Protein AF-0000000067796218 (afdb_homodimer)

Nearest PDB structures (foldseek):
  6n39-assembly1_A  TM=8.887E-01  e=1.267E-13  Mycobacterium avium subsp. paratuberculosis K-10
  2nrk-assembly1_A-2  TM=8.287E-01  e=2.852E-12  Enterococcus faecalis V583
  8an4-assembly1_A  TM=4.452E-01  e=8.861E-03  Mycobacterium tuberculosis H37Rv
  6etd-assembly1_A-2  TM=4.447E-01  e=3.737E+00  Arabidopsis thaliana
  5j6q-assembly1_A  TM=2.671E-01  e=8.632E-01  Clostridioides difficile 630

Foldseek 3Di:
DFFDWAWADPCLVVVQVVVQVLCVVQDDPPKDKDFFDQNLAPGFTGGQETEMEIEDQDQVRHDQVSCVVSAKHWDVVDFFDDDAPPDDDDRLLTGWIKIWGDDDPDGIYIYIYHYPPGNNRVLRVLLRVLCNVDVVLSVVLRVLLNVLSVVCRPPPPSSCVPSVNSSVVSSVVSVVVVVVCVVVVVDD/DFFDWAWADPCLVVVQVVVQVLCVVQDDPPKDKDFFDQNLAPGFTGGQETEMEIEDQDQVRHDQVSCVVSAKHWDVVDFFDDDAPPDDDDRLLTGWIKIWGDDDPDGIYIYIYHYPPGNVRVLRVLLRVLCNVDVVLSVVLRVLLNVLSVVCRPPPPSSCVPSVNSSVVSSVVSVVVVVVCVVVVVDD

pLDDT: mean 93.67, std 8.77, range [35.94, 98.88]

InterPro domains:
  IPR007344 GrpB/Dephospho-CoA kinase [PF04229] (3-172)
  IPR007344 GrpB/Dephospho-CoA kinase [PTHR34822] (2-183)
  IPR043519 Nucleotidyltransferase superfamily [G3DSA:3.30.460.10] (1-180)
  IPR043519 Nucleotidyltransferase superfamily [SSF81301] (5-177)

Secondary structure (DSSP, 8-state):
-----B---TTHHHHHHHHHHHHHTTS-TT-EEEEESGGGSTT--B-S-EEEEEEES-GGG--HHHHHHTTEEE-TT--BPPPPTT----GGGTB-EEEEE--SSS--EEEEEEETT-HHHHHHHHHHHHHHH-HHHHHHHHHHHHHHHHH-TT-HHHHHHHHHHHHHHHHHHHHHHHHHHHHHT---/-----B---TTHHHHHHHHHHHHHTTS-TT-EEEEESGGGSTT--B-S-EEEEEEES-GGG--HHHHHHTTEEE-TT--BPPPPTT----GGGTB-EEEEE--SSS--EEEEEEETT-HHHHHHHHHHHHHHH-HHHHHHHHHHHHHHHHH-TT-HHHHHHHHHHHHHHHHHHHHHHHHHHHHHT---

Sequence (376 aa):
MSIVICPPSPSWPAEYETLRAKIASVAPTNAQIDHIGSTSVSNLPAKNIIDIQMSVDKLEQVDIEALRTIGYVQSSGVKVDHCPPGQKLAEKELQKLFFKQQIDGGRPSHLHVREFGRFNQKYPLLCRDYLRTHPHAAAAYAEIKIQLAKRFADDVDSYYDVKDPVFDLIMEGAKEWELRQKQTGTSTMSIVICPPSPSWPAEYETLRAKIASVAPTNAQIDHIGSTSVSNLPAKNIIDIQMSVDKLEQVDIEALRTIGYVQSSGVKVDHCPPGQKLAEKELQKLFFKQQIDGGRPSHLHVREFGRFNQKYPLLCRDYLRTHPHAAAAYAEIKIQLAKRFADDVDSYYDVKDPVFDLIMEGAKEWELRQKQTGTST

Structure (mmCIF, N/CA/C/O backbone):
data_AF-0000000067796218-model_v1
#
loop_
_entity.id
_entity.type
_entity.pdbx_description
1 polymer YALI0B01254p
#
loop_
_atom_site.group_PDB
_atom_site.id
_atom_site.type_symbol
_atom_site.label_atom_id
_atom_site.label_alt_id
_atom_site.label_comp_id
_atom_site.label_asym_id
_atom_site.label_entity_id
_atom_site.label_seq_id
_atom_site.pdbx_PDB_ins_code
_atom_site.Cartn_x
_atom_site.Cartn_y
_atom_site.Cartn_z
_atom_site.occupancy
_atom_site.B_iso_or_equiv
_atom_site.auth_seq_id
_atom_site.auth_comp_id
_atom_site.auth_asym_id
_atom_site.auth_atom_id
_atom_site.pdbx_PDB_model_num
ATOM 1 N N . MET A 1 1 ? 20.766 -12.008 -10.141 1 63.38 1 MET A N 1
ATOM 2 C CA . MET A 1 1 ? 20.031 -11.32 -11.211 1 63.38 1 MET A CA 1
ATOM 3 C C . MET A 1 1 ? 19.391 -10.039 -10.688 1 63.38 1 MET A C 1
ATOM 5 O O . MET A 1 1 ? 19.031 -9.953 -9.516 1 63.38 1 MET A O 1
ATOM 9 N N . SER A 1 2 ? 19.609 -8.945 -11.359 1 84.06 2 SER A N 1
ATOM 10 C CA . SER A 1 2 ? 19.141 -7.625 -10.977 1 84.06 2 SER A CA 1
ATOM 11 C C . SER A 1 2 ? 17.625 -7.508 -11.141 1 84.06 2 SER A C 1
ATOM 13 O O . SER A 1 2 ? 17.047 -8.117 -12.039 1 84.06 2 SER A O 1
ATOM 15 N N . ILE A 1 3 ? 16.984 -6.949 -10.273 1 90 3 ILE A N 1
ATOM 16 C CA . ILE A 1 3 ? 15.555 -6.688 -10.359 1 90 3 ILE A CA 1
ATOM 17 C C . ILE A 1 3 ? 15.305 -5.566 -11.367 1 90 3 ILE A C 1
ATOM 19 O O . ILE A 1 3 ? 15.805 -4.453 -11.203 1 90 3 ILE A O 1
ATOM 23 N N . VAL A 1 4 ? 14.617 -5.844 -12.406 1 91.12 4 VAL A N 1
ATOM 24 C CA . VAL A 1 4 ? 14.25 -4.867 -13.422 1 91.12 4 VAL A CA 1
ATOM 25 C C . VAL A 1 4 ? 12.734 -4.871 -13.617 1 91.12 4 VAL A C 1
ATOM 27 O O . VAL A 1 4 ? 12.117 -5.93 -13.766 1 91.12 4 VAL A O 1
ATOM 30 N N . ILE A 1 5 ? 12.18 -3.713 -13.562 1 94.75 5 ILE A N 1
ATOM 31 C CA . ILE A 1 5 ? 10.773 -3.539 -13.891 1 94.75 5 ILE A CA 1
ATOM 32 C C . ILE A 1 5 ? 10.625 -3.061 -15.336 1 94.75 5 ILE A C 1
ATOM 34 O O . ILE A 1 5 ? 11.078 -1.963 -15.672 1 94.75 5 ILE A O 1
ATOM 38 N N . CYS A 1 6 ? 9.977 -3.822 -16.141 1 94.56 6 CYS A N 1
ATOM 39 C CA . CYS A 1 6 ? 9.836 -3.506 -17.547 1 94.56 6 CYS A CA 1
ATOM 40 C C . CYS A 1 6 ? 8.445 -2.979 -17.859 1 94.56 6 CYS A C 1
ATOM 42 O O . CYS A 1 6 ? 7.5 -3.23 -17.109 1 94.56 6 CYS A O 1
ATOM 44 N N . PRO A 1 7 ? 8.359 -2.201 -18.953 1 95.25 7 PRO A N 1
ATOM 45 C CA . PRO A 1 7 ? 7.02 -1.824 -19.406 1 95.25 7 PRO A CA 1
ATOM 46 C C . PRO A 1 7 ? 6.141 -3.035 -19.719 1 95.25 7 PRO A C 1
ATOM 48 O O . PRO A 1 7 ? 6.656 -4.117 -20.016 1 95.25 7 PRO A O 1
ATOM 51 N N . PRO A 1 8 ? 4.855 -2.828 -19.562 1 95.19 8 PRO A N 1
ATOM 52 C CA . PRO A 1 8 ? 3.957 -3.941 -19.891 1 95.19 8 PRO A CA 1
ATOM 53 C C . PRO A 1 8 ? 4.121 -4.441 -21.312 1 95.19 8 PRO A C 1
ATOM 55 O O . PRO A 1 8 ? 4.344 -3.645 -22.234 1 95.19 8 PRO A O 1
ATOM 58 N N . SER A 1 9 ? 4.031 -5.73 -21.469 1 93.25 9 SER A N 1
ATOM 59 C CA . SER A 1 9 ? 4.09 -6.348 -22.781 1 93.25 9 SER A CA 1
ATOM 60 C C . SER A 1 9 ? 2.721 -6.871 -23.219 1 93.25 9 SER A C 1
ATOM 62 O O . SER A 1 9 ? 2.062 -7.59 -22.469 1 93.25 9 SER A O 1
ATOM 64 N N . PRO A 1 10 ? 2.316 -6.555 -24.406 1 93.31 10 PRO A N 1
ATOM 65 C CA . PRO A 1 10 ? 1.039 -7.074 -24.906 1 93.31 10 PRO A CA 1
ATOM 66 C C . PRO A 1 10 ? 1.063 -8.586 -25.125 1 93.31 10 PRO A C 1
ATOM 68 O O . PRO A 1 10 ? 0.015 -9.195 -25.344 1 93.31 10 PRO A O 1
ATOM 71 N N . SER A 1 11 ? 2.191 -9.203 -25.047 1 94 11 SER A N 1
ATOM 72 C CA . SER A 1 11 ? 2.305 -10.625 -25.328 1 94 11 SER A CA 1
ATOM 73 C C . SER A 1 11 ? 2.062 -11.461 -24.078 1 94 11 SER A C 1
ATOM 75 O O . SER A 1 11 ? 1.871 -12.68 -24.172 1 94 11 SER A O 1
ATOM 77 N N . TRP A 1 12 ? 2.086 -10.836 -22.922 1 95.44 12 TRP A N 1
ATOM 78 C CA . TRP A 1 12 ? 2.029 -11.562 -21.656 1 95.44 12 TRP A CA 1
ATOM 79 C C . TRP A 1 12 ? 0.787 -12.445 -21.594 1 95.44 12 TRP A C 1
ATOM 81 O O . TRP A 1 12 ? 0.871 -13.617 -21.234 1 95.44 12 TRP A O 1
ATOM 91 N N . PRO A 1 13 ? -0.399 -11.93 -22.031 1 96.19 13 PRO A N 1
ATOM 92 C CA . PRO A 1 13 ? -1.588 -12.781 -21.953 1 96.19 13 PRO A CA 1
ATOM 93 C C . PRO A 1 13 ? -1.481 -14.023 -22.828 1 96.19 13 PRO A C 1
ATOM 95 O O . PRO A 1 13 ? -1.824 -15.125 -22.391 1 96.19 13 PRO A O 1
ATOM 98 N N . ALA A 1 14 ? -0.996 -13.852 -24 1 95.94 14 ALA A N 1
ATOM 99 C CA . ALA A 1 14 ? -0.859 -14.984 -24.906 1 95.94 14 ALA A CA 1
ATOM 100 C C . ALA A 1 14 ? 0.176 -15.984 -24.391 1 95.94 14 ALA A C 1
ATOM 102 O O . ALA A 1 14 ? 0.004 -17.203 -24.531 1 95.94 14 ALA A O 1
ATOM 103 N N . GLU A 1 15 ? 1.275 -15.484 -23.891 1 94.44 15 GLU A N 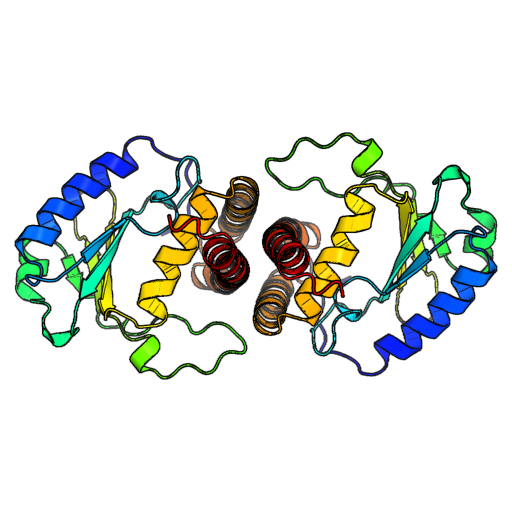1
ATOM 104 C CA . GLU A 1 15 ? 2.303 -16.344 -23.312 1 94.44 15 GLU A CA 1
ATOM 105 C C . GLU A 1 15 ? 1.762 -17.125 -22.125 1 94.44 15 GLU A C 1
ATOM 107 O O . GLU A 1 15 ? 2.045 -18.328 -21.969 1 94.44 15 GLU A O 1
ATOM 112 N N . TYR A 1 16 ? 0.981 -16.469 -21.328 1 97.19 16 TYR A N 1
ATOM 113 C CA . TYR A 1 16 ? 0.32 -17.156 -20.234 1 97.19 16 TYR A CA 1
ATOM 114 C C . TYR A 1 16 ? -0.551 -18.297 -20.75 1 97.19 16 TYR A C 1
ATOM 116 O O . TYR A 1 16 ? -0.531 -19.391 -20.203 1 97.19 16 TYR A O 1
ATOM 124 N N . GLU A 1 17 ? -1.333 -18.047 -21.719 1 97.62 17 GLU A N 1
ATOM 125 C CA . GLU A 1 17 ? -2.246 -19.062 -22.234 1 97.62 17 GLU A CA 1
ATOM 126 C C . GLU A 1 17 ? -1.484 -20.297 -22.734 1 97.62 17 GLU A C 1
ATOM 128 O O . GLU A 1 17 ? -1.943 -21.422 -22.562 1 97.62 17 GLU A O 1
ATOM 133 N N . THR A 1 18 ? -0.354 -20.078 -23.312 1 95.81 18 THR A N 1
ATOM 134 C CA . THR A 1 18 ? 0.488 -21.172 -23.766 1 95.81 18 THR A CA 1
ATOM 135 C C . THR A 1 18 ? 0.976 -22 -22.578 1 95.81 18 THR A C 1
ATOM 137 O O . THR A 1 18 ? 0.898 -23.234 -22.594 1 95.81 18 THR A O 1
ATOM 140 N N . LEU A 1 19 ? 1.431 -21.328 -21.594 1 96.06 19 LEU A N 1
ATOM 141 C CA . LEU A 1 19 ? 1.926 -22 -20.406 1 96.06 19 LEU A CA 1
ATOM 142 C C . LEU A 1 19 ? 0.792 -22.719 -19.672 1 96.06 19 LEU A C 1
ATOM 144 O O . LEU A 1 19 ? 0.964 -23.828 -19.188 1 96.06 19 LEU A O 1
ATOM 148 N N . ARG A 1 20 ? -0.327 -22 -19.594 1 97.88 20 ARG A N 1
ATOM 149 C CA . ARG A 1 20 ? -1.51 -22.562 -18.953 1 97.88 20 ARG A CA 1
ATOM 150 C C . ARG A 1 20 ? -1.872 -23.906 -19.578 1 97.88 20 ARG A C 1
ATOM 152 O O . ARG A 1 20 ? -2.145 -24.875 -18.844 1 97.88 20 ARG A O 1
ATOM 159 N N . ALA A 1 21 ? -1.879 -24.031 -20.891 1 97.5 21 ALA A N 1
ATOM 160 C CA . ALA A 1 21 ? -2.232 -25.266 -21.594 1 97.5 21 ALA A CA 1
ATOM 161 C C . ALA A 1 21 ? -1.256 -26.391 -21.25 1 97.5 21 ALA A C 1
ATOM 163 O O . ALA A 1 21 ? -1.665 -27.531 -21.031 1 97.5 21 ALA A O 1
ATOM 164 N N . LYS A 1 22 ? 0.022 -26.062 -21.172 1 96 22 LYS A N 1
ATOM 165 C CA . LYS A 1 22 ? 1.036 -27.047 -20.812 1 96 22 LYS A CA 1
ATOM 166 C C . LYS A 1 22 ? 0.824 -27.562 -19.375 1 96 22 LYS A C 1
ATOM 168 O O . LYS A 1 22 ? 0.851 -28.766 -19.141 1 96 22 LYS A O 1
ATOM 173 N N . ILE A 1 23 ? 0.569 -26.672 -18.484 1 97.81 23 ILE A N 1
ATOM 174 C CA . ILE A 1 23 ? 0.39 -27.016 -17.078 1 97.81 23 ILE A CA 1
ATOM 175 C C . ILE A 1 23 ? -0.895 -27.828 -16.906 1 97.81 23 ILE A C 1
ATOM 177 O O . ILE A 1 23 ? -0.924 -28.797 -16.156 1 97.81 23 ILE A O 1
ATOM 181 N N . ALA A 1 24 ? -1.939 -27.438 -17.641 1 98 24 ALA A N 1
ATOM 182 C CA . ALA A 1 24 ? -3.232 -28.109 -17.562 1 98 24 ALA A CA 1
ATOM 183 C C . ALA A 1 24 ? -3.113 -29.578 -17.969 1 98 24 ALA A C 1
ATOM 185 O O . ALA A 1 24 ? -3.834 -30.438 -17.453 1 98 24 ALA A O 1
ATOM 186 N N . SER A 1 25 ? -2.264 -29.938 -18.797 1 97.44 25 SER A N 1
ATOM 187 C CA . SER A 1 25 ? -2.117 -31.281 -19.328 1 97.44 25 SER A CA 1
ATOM 188 C C . SER A 1 25 ? -1.601 -32.25 -18.266 1 97.44 25 SER A C 1
ATOM 190 O O . SER A 1 25 ? -1.76 -33.469 -18.375 1 97.44 25 SER A O 1
ATOM 192 N N . VAL A 1 26 ? -0.991 -31.719 -17.219 1 97.69 26 VAL A N 1
ATOM 193 C CA . VAL A 1 26 ? -0.424 -32.594 -16.203 1 97.69 26 VAL A CA 1
ATOM 194 C C . VAL A 1 26 ? -1.061 -32.281 -14.844 1 97.69 26 VAL A C 1
ATOM 196 O O . VAL A 1 26 ? -0.687 -32.875 -13.828 1 97.69 26 VAL A O 1
ATOM 199 N N . ALA A 1 27 ? -2.016 -31.312 -14.781 1 98.06 27 ALA A N 1
ATOM 200 C CA . ALA A 1 27 ? -2.648 -30.891 -13.539 1 98.06 27 ALA A CA 1
ATOM 201 C C . ALA A 1 27 ? -3.691 -31.891 -13.078 1 98.06 27 ALA A C 1
ATOM 203 O O . ALA A 1 27 ? -4.242 -32.656 -13.891 1 98.06 27 ALA A O 1
ATOM 204 N N . PRO A 1 28 ? -3.928 -31.859 -11.766 1 97.56 28 PRO A N 1
ATOM 205 C CA . PRO A 1 28 ? -5.066 -32.656 -11.305 1 97.56 28 PRO A CA 1
ATOM 206 C C . PRO A 1 28 ? -6.387 -32.219 -11.938 1 97.56 28 PRO A C 1
ATOM 208 O O . PRO A 1 28 ? -6.531 -31.078 -12.359 1 97.56 28 PRO A O 1
ATOM 211 N N . THR A 1 29 ? -7.395 -33.125 -12.031 1 93.44 29 THR A N 1
ATOM 212 C CA . THR A 1 29 ? -8.648 -32.938 -12.758 1 93.44 29 THR A CA 1
ATOM 213 C C . THR A 1 29 ? -9.398 -31.703 -12.258 1 93.44 29 THR A C 1
ATOM 215 O O . THR A 1 29 ? -9.961 -30.953 -13.055 1 93.44 29 THR A O 1
ATOM 218 N N . ASN A 1 30 ? -9.391 -31.297 -11.062 1 94.94 30 ASN A N 1
ATOM 219 C CA . ASN A 1 30 ? -10.195 -30.188 -10.539 1 94.94 30 ASN A CA 1
ATOM 220 C C . ASN A 1 30 ? -9.352 -28.938 -10.32 1 94.94 30 ASN A C 1
ATOM 222 O O . ASN A 1 30 ? -9.797 -27.984 -9.672 1 94.94 30 ASN A O 1
ATOM 226 N N . ALA A 1 31 ? -8.18 -28.984 -10.969 1 98.38 31 ALA A N 1
ATOM 227 C CA . ALA A 1 31 ? -7.285 -27.859 -10.734 1 98.38 31 ALA A CA 1
ATOM 228 C C . ALA A 1 31 ? -7.758 -26.609 -11.484 1 98.38 31 ALA A C 1
ATOM 230 O O . ALA A 1 31 ? -8.289 -26.719 -12.594 1 98.38 31 ALA A O 1
ATOM 231 N N . GLN A 1 32 ? -7.664 -25.469 -10.883 1 98.56 32 GLN A N 1
ATOM 232 C CA . GLN A 1 32 ? -7.863 -24.172 -11.531 1 98.56 32 GLN A CA 1
ATOM 233 C C . GLN A 1 32 ? -6.531 -23.484 -11.781 1 98.56 32 GLN A C 1
ATOM 235 O O . GLN A 1 32 ? -5.668 -23.438 -10.898 1 98.56 32 GLN A O 1
ATOM 240 N N . ILE A 1 33 ? -6.328 -23.031 -13 1 98.75 33 ILE A N 1
ATOM 241 C CA . ILE A 1 33 ? -5.078 -22.375 -13.375 1 98.75 33 ILE A CA 1
ATOM 242 C C . ILE A 1 33 ? -5.348 -20.906 -13.695 1 98.75 33 ILE A C 1
ATOM 244 O O . ILE A 1 33 ? -6.152 -20.594 -14.578 1 98.75 33 ILE A O 1
ATOM 248 N N . ASP A 1 34 ? -4.684 -20 -13 1 98.88 34 ASP A N 1
ATOM 249 C CA . ASP A 1 34 ? -4.926 -18.562 -13.133 1 98.88 34 ASP A CA 1
ATOM 250 C C . ASP A 1 34 ? -3.627 -17.812 -13.391 1 98.88 34 ASP A C 1
ATOM 252 O O . ASP A 1 34 ? -2.59 -18.125 -12.805 1 98.88 34 ASP A O 1
ATOM 256 N N . HIS A 1 35 ? -3.727 -16.828 -14.305 1 98.75 35 HIS A N 1
ATOM 257 C CA . HIS A 1 35 ? -2.664 -15.836 -14.414 1 98.75 35 HIS A CA 1
ATOM 258 C C . HIS A 1 35 ? -2.658 -14.898 -13.211 1 98.75 35 HIS A C 1
ATOM 260 O O . HIS A 1 35 ? -3.682 -14.297 -12.891 1 98.75 35 HIS A O 1
ATOM 266 N N . ILE A 1 36 ? -1.55 -14.875 -12.477 1 98.44 36 ILE A N 1
ATOM 267 C CA . ILE A 1 36 ? -1.458 -13.977 -11.328 1 98.44 36 ILE A CA 1
ATOM 268 C C . ILE A 1 36 ? -0.216 -13.094 -11.461 1 98.44 36 ILE A C 1
ATOM 270 O O . ILE A 1 36 ? 0.459 -13.117 -12.492 1 98.44 36 ILE A O 1
ATOM 274 N N . GLY A 1 37 ? 0.034 -12.227 -10.406 1 97.31 37 GLY A N 1
ATOM 275 C CA . GLY A 1 37 ? 1.166 -11.32 -10.461 1 97.31 37 GLY A CA 1
ATOM 276 C C . GLY A 1 37 ? 0.909 -10.094 -11.32 1 97.31 37 GLY A C 1
ATOM 277 O O . GLY A 1 37 ? -0.181 -9.938 -11.875 1 97.31 37 GLY A O 1
ATOM 278 N N . SER A 1 38 ? 1.929 -9.305 -11.453 1 97.06 38 SER A N 1
ATOM 279 C CA . SER A 1 38 ? 1.787 -8.008 -12.109 1 97.06 38 SER A CA 1
ATOM 280 C C . SER A 1 38 ? 1.542 -8.172 -13.602 1 97.06 38 SER A C 1
ATOM 282 O O . SER A 1 38 ? 0.862 -7.344 -14.219 1 97.06 38 SER A O 1
ATOM 284 N N . THR A 1 39 ? 2.105 -9.234 -14.211 1 97.44 39 THR A N 1
ATOM 285 C CA . THR A 1 39 ? 1.927 -9.438 -15.648 1 97.44 39 THR A CA 1
ATOM 286 C C . THR A 1 39 ? 0.479 -9.805 -15.961 1 97.44 39 THR A C 1
ATOM 288 O O . THR A 1 39 ? 0.069 -9.781 -17.125 1 97.44 39 THR A O 1
ATOM 291 N N . SER A 1 40 ? -0.299 -10.164 -14.953 1 98 40 SER A N 1
ATOM 292 C CA . SER A 1 40 ? -1.702 -10.516 -15.141 1 98 40 SER A CA 1
ATOM 293 C C . SER A 1 40 ? -2.59 -9.273 -15.148 1 98 40 SER A C 1
ATOM 295 O O . SER A 1 40 ? -3.799 -9.375 -15.367 1 98 40 SER A O 1
ATOM 297 N N . VAL A 1 41 ? -2.105 -8.094 -14.844 1 97.88 41 VAL A N 1
ATOM 298 C CA . VAL A 1 41 ? -2.818 -6.824 -14.82 1 97.88 41 VAL A CA 1
ATOM 299 C C . VAL A 1 41 ? -2.426 -5.984 -16.031 1 97.88 41 VAL A C 1
ATOM 301 O O . VAL A 1 41 ? -1.251 -5.652 -16.219 1 97.88 41 VAL A O 1
ATOM 304 N N . SER A 1 42 ? -3.369 -5.625 -16.812 1 95.38 42 SER A N 1
ATOM 305 C CA . SER A 1 42 ? -3.113 -4.883 -18.031 1 95.38 42 SER A CA 1
ATOM 306 C C . SER A 1 42 ? -2.434 -3.549 -17.75 1 95.38 42 SER A C 1
ATOM 308 O O . SER A 1 42 ? -2.814 -2.846 -16.797 1 95.38 42 SER A O 1
ATOM 310 N N . ASN A 1 43 ? -1.379 -3.242 -18.469 1 93.25 43 ASN A N 1
ATOM 311 C CA . ASN A 1 43 ? -0.691 -1.956 -18.453 1 93.25 43 ASN A CA 1
ATOM 312 C C . ASN A 1 43 ? 0.09 -1.751 -17.156 1 93.25 43 ASN A C 1
ATOM 314 O O . ASN A 1 43 ? 0.448 -0.623 -16.828 1 93.25 43 ASN A O 1
ATOM 318 N N . LEU A 1 44 ? 0.286 -2.721 -16.391 1 96.81 44 LEU A N 1
ATOM 319 C CA . LEU A 1 44 ? 1.084 -2.631 -15.18 1 96.81 44 LEU A CA 1
ATOM 320 C C . LEU A 1 44 ? 2.521 -3.072 -15.438 1 96.81 44 LEU A C 1
ATOM 322 O O . LEU A 1 44 ? 2.764 -4.223 -15.812 1 96.81 44 LEU A O 1
ATOM 326 N N . PRO A 1 45 ? 3.48 -2.154 -15.281 1 96.44 45 PRO A N 1
ATOM 327 C CA . PRO A 1 45 ? 4.883 -2.572 -15.359 1 96.44 45 PRO A CA 1
ATOM 328 C C . PRO A 1 45 ? 5.215 -3.705 -14.391 1 96.44 45 PRO A C 1
ATOM 330 O O . PRO A 1 45 ? 4.66 -3.762 -13.289 1 96.44 45 PRO A O 1
ATOM 333 N N . ALA A 1 46 ? 6.074 -4.574 -14.812 1 96.19 46 ALA A N 1
ATOM 334 C CA . ALA A 1 46 ? 6.328 -5.781 -14.023 1 96.19 46 ALA A CA 1
ATOM 335 C C . ALA A 1 46 ? 7.723 -6.332 -14.312 1 96.19 46 ALA A C 1
ATOM 337 O O . ALA A 1 46 ? 8.383 -5.906 -15.258 1 96.19 46 ALA A O 1
ATOM 338 N N . LYS A 1 47 ? 8.219 -7.184 -13.359 1 93.69 47 LYS A N 1
ATOM 339 C CA . LYS A 1 47 ? 9.312 -8.07 -13.742 1 93.69 47 LYS A CA 1
ATOM 340 C C . LYS A 1 47 ? 8.914 -8.961 -14.914 1 93.69 47 LYS A C 1
ATOM 342 O O . LYS A 1 47 ? 7.762 -9.383 -15.008 1 93.69 47 LYS A O 1
ATOM 347 N N . ASN A 1 48 ? 9.844 -9.219 -15.695 1 92.12 48 ASN A N 1
ATOM 348 C CA . ASN A 1 48 ? 9.57 -10.023 -16.891 1 92.12 48 ASN A CA 1
ATOM 349 C C . ASN A 1 48 ? 9.445 -11.5 -16.547 1 92.12 48 ASN A C 1
ATOM 351 O O . ASN A 1 48 ? 10.172 -12.336 -17.094 1 92.12 48 ASN A O 1
ATOM 355 N N . ILE A 1 49 ? 8.484 -11.844 -15.711 1 94.5 49 ILE A N 1
ATOM 356 C CA . ILE A 1 49 ? 8.203 -13.203 -15.242 1 94.5 49 ILE A CA 1
ATOM 357 C C . ILE A 1 49 ? 6.695 -13.438 -15.242 1 94.5 49 ILE A C 1
ATOM 359 O O . ILE A 1 49 ? 5.934 -12.625 -14.719 1 94.5 49 ILE A O 1
ATOM 363 N N . ILE A 1 50 ? 6.238 -14.461 -15.859 1 96.44 50 ILE A N 1
ATOM 364 C CA . ILE A 1 50 ? 4.832 -14.836 -15.812 1 96.44 50 ILE A CA 1
ATOM 365 C C . ILE A 1 50 ? 4.57 -15.719 -14.586 1 96.44 50 ILE A C 1
ATOM 367 O O . ILE A 1 50 ? 5.094 -16.828 -14.492 1 96.44 50 ILE A O 1
ATOM 371 N N . ASP A 1 51 ? 3.777 -15.219 -13.688 1 97.94 51 ASP A N 1
ATOM 372 C CA . ASP A 1 51 ? 3.375 -15.992 -12.516 1 97.94 51 ASP A CA 1
ATOM 373 C C . ASP A 1 51 ? 2.033 -16.688 -12.742 1 97.94 51 ASP A C 1
ATOM 375 O O . ASP A 1 51 ? 1.101 -16.078 -13.281 1 97.94 51 ASP A O 1
ATOM 379 N N . ILE A 1 52 ? 1.983 -17.906 -12.344 1 98.69 52 ILE A N 1
ATOM 380 C CA . ILE A 1 52 ? 0.797 -18.734 -12.516 1 98.69 52 ILE A CA 1
ATOM 381 C C . ILE A 1 52 ? 0.438 -19.406 -11.195 1 98.69 52 ILE A C 1
ATOM 383 O O . ILE A 1 52 ? 1.317 -19.891 -10.477 1 98.69 52 ILE A O 1
ATOM 387 N N . GLN A 1 53 ? -0.805 -19.422 -10.883 1 98.88 53 GLN A N 1
ATOM 388 C CA . GLN A 1 53 ? -1.289 -20.172 -9.727 1 98.88 53 GLN A CA 1
ATOM 389 C C . GLN A 1 53 ? -2.117 -21.375 -10.156 1 98.88 53 GLN A C 1
ATOM 391 O O . GLN A 1 53 ? -3.043 -21.25 -10.961 1 98.88 53 GLN A O 1
ATOM 396 N N . MET A 1 54 ? -1.751 -22.484 -9.719 1 98.88 54 MET A N 1
ATOM 397 C CA . MET A 1 54 ? -2.6 -23.672 -9.789 1 98.88 54 MET A CA 1
ATOM 398 C C . MET A 1 54 ? -3.266 -23.938 -8.445 1 98.88 54 MET A C 1
ATOM 400 O O . MET A 1 54 ? -2.584 -24.188 -7.445 1 98.88 54 MET A O 1
ATOM 404 N N . SER A 1 55 ? -4.547 -23.844 -8.406 1 98.81 55 SER A N 1
ATOM 405 C CA . SER A 1 55 ? -5.328 -24.172 -7.215 1 98.81 55 SER A CA 1
ATOM 406 C C . SER A 1 55 ? -5.801 -25.609 -7.23 1 98.81 55 SER A C 1
ATOM 408 O O . SER A 1 55 ? -6.367 -26.078 -8.227 1 98.81 55 SER A O 1
ATOM 410 N N . VAL A 1 56 ? -5.551 -26.312 -6.16 1 98.75 56 VAL A N 1
ATOM 411 C CA . VAL A 1 56 ? -5.883 -27.734 -6.09 1 98.75 56 VAL A CA 1
ATOM 412 C C . VAL A 1 56 ? -6.637 -28.031 -4.793 1 98.75 56 VAL A C 1
ATOM 414 O O . VAL A 1 56 ? -6.664 -27.188 -3.885 1 98.75 56 VAL A O 1
ATOM 417 N N . ASP A 1 57 ? -7.277 -29.219 -4.711 1 98.25 57 ASP A N 1
ATOM 418 C CA . ASP A 1 57 ? -7.945 -29.641 -3.48 1 98.25 57 ASP A CA 1
ATOM 419 C C . ASP A 1 57 ? -6.934 -29.938 -2.377 1 98.25 57 ASP A C 1
ATOM 421 O O . ASP A 1 57 ? -7.133 -29.547 -1.224 1 98.25 57 ASP A O 1
ATOM 425 N N . LYS A 1 58 ? -5.859 -30.672 -2.762 1 97.94 58 LYS A N 1
ATOM 426 C CA . LYS A 1 58 ? -4.762 -31.016 -1.861 1 97.94 58 LYS A CA 1
ATOM 427 C C . LYS A 1 58 ? -3.418 -30.938 -2.576 1 97.94 58 LYS A C 1
ATOM 429 O O . LYS A 1 58 ? -3.297 -31.344 -3.732 1 97.94 58 LYS A O 1
ATOM 434 N N . LEU A 1 59 ? -2.398 -30.438 -1.857 1 97.44 59 LEU A N 1
ATOM 435 C CA . LEU A 1 59 ? -1.067 -30.297 -2.438 1 97.44 59 LEU A CA 1
ATOM 436 C C . LEU A 1 59 ? -0.501 -31.656 -2.838 1 97.44 59 LEU A C 1
ATOM 438 O O . LEU A 1 59 ? 0.243 -31.75 -3.816 1 97.44 59 LEU A O 1
ATOM 442 N N . GLU A 1 60 ? -0.839 -32.688 -2.158 1 96.38 60 GLU A N 1
ATOM 443 C CA . GLU A 1 60 ? -0.306 -34.031 -2.389 1 96.38 60 GLU A CA 1
ATOM 444 C C . GLU A 1 60 ? -0.769 -34.594 -3.732 1 96.38 60 GLU A C 1
ATOM 446 O O . GLU A 1 60 ? -0.213 -35.562 -4.23 1 96.38 60 GLU A O 1
ATOM 451 N N . GLN A 1 61 ? -1.799 -33.969 -4.305 1 97.06 61 GLN A N 1
ATOM 452 C CA . GLN A 1 61 ? -2.355 -34.438 -5.57 1 97.06 61 GLN A CA 1
ATOM 453 C C . GLN A 1 61 ? -1.472 -34.031 -6.746 1 97.06 61 GLN A C 1
ATOM 455 O O . GLN A 1 61 ? -1.651 -34.5 -7.863 1 97.06 61 GLN A O 1
ATOM 460 N N . VAL A 1 62 ? -0.542 -33.188 -6.531 1 97.56 62 VAL A N 1
ATOM 461 C CA . VAL A 1 62 ? 0.296 -32.656 -7.598 1 97.56 62 VAL A CA 1
ATOM 462 C C . VAL A 1 62 ? 1.358 -33.656 -7.984 1 97.56 62 VAL A C 1
ATOM 464 O O . VAL A 1 62 ? 2.066 -34.188 -7.121 1 97.56 62 VAL A O 1
ATOM 467 N N . ASP A 1 63 ? 1.438 -34 -9.211 1 97.69 63 ASP A N 1
ATOM 468 C CA . ASP A 1 63 ? 2.465 -34.906 -9.742 1 97.69 63 ASP A CA 1
ATOM 469 C C . ASP A 1 63 ? 3.734 -34.125 -10.094 1 97.69 63 ASP A C 1
ATOM 471 O O . ASP A 1 63 ? 3.865 -33.594 -11.195 1 97.69 63 ASP A O 1
ATOM 475 N N . ILE A 1 64 ? 4.676 -34.125 -9.234 1 97 64 ILE A N 1
ATOM 476 C CA . ILE A 1 64 ? 5.898 -33.344 -9.344 1 97 64 ILE A CA 1
ATOM 477 C C . ILE A 1 64 ? 6.691 -33.812 -10.57 1 97 64 ILE A C 1
ATOM 479 O O . ILE A 1 64 ? 7.262 -32.969 -11.289 1 97 64 ILE A O 1
ATOM 483 N N . GLU A 1 65 ? 6.727 -35.094 -10.812 1 97.12 65 GLU A N 1
ATOM 484 C CA . GLU A 1 65 ? 7.453 -35.625 -11.961 1 97.12 65 GLU A CA 1
ATOM 485 C C . GLU A 1 65 ? 6.812 -35.188 -13.273 1 97.12 65 GLU A C 1
ATOM 487 O O . GLU A 1 65 ? 7.512 -34.906 -14.25 1 97.12 65 GLU A O 1
ATOM 492 N N . ALA A 1 66 ? 5.488 -35.188 -13.312 1 97.44 66 ALA A N 1
ATOM 493 C CA . ALA A 1 66 ? 4.789 -34.719 -14.5 1 97.44 66 ALA A CA 1
ATOM 494 C C . ALA A 1 66 ? 5.125 -33.25 -14.797 1 97.44 66 ALA A C 1
ATOM 496 O O . ALA A 1 66 ? 5.336 -32.875 -15.953 1 97.44 66 ALA A O 1
ATOM 497 N N . LEU A 1 67 ? 5.148 -32.438 -13.75 1 97.12 67 LEU A N 1
ATOM 498 C CA . LEU A 1 67 ? 5.516 -31.031 -13.914 1 97.12 67 LEU A CA 1
ATOM 499 C C . LEU A 1 67 ? 6.949 -30.906 -14.422 1 97.12 67 LEU A C 1
ATOM 501 O O . LEU A 1 67 ? 7.238 -30.047 -15.266 1 97.12 67 LEU A O 1
ATOM 505 N N . ARG A 1 68 ? 7.82 -31.75 -13.984 1 95.62 68 ARG A N 1
ATOM 506 C CA . ARG A 1 68 ? 9.211 -31.734 -14.43 1 95.62 68 ARG A CA 1
ATOM 507 C C . ARG A 1 68 ? 9.305 -32.031 -15.93 1 95.62 68 ARG A C 1
ATOM 509 O O . ARG A 1 68 ? 10.117 -31.406 -16.625 1 95.62 68 ARG A O 1
ATOM 516 N N . THR A 1 69 ? 8.5 -32.906 -16.406 1 95.19 69 THR A N 1
ATOM 517 C CA . THR A 1 69 ? 8.539 -33.312 -17.812 1 95.19 69 THR A CA 1
ATOM 518 C C . THR A 1 69 ? 8.188 -32.156 -18.719 1 95.19 69 THR A C 1
ATOM 520 O O . THR A 1 69 ? 8.578 -32.125 -19.891 1 95.19 69 THR A O 1
ATOM 523 N N . ILE A 1 70 ? 7.473 -31.203 -18.141 1 94.12 70 ILE A N 1
ATOM 524 C CA . ILE A 1 70 ? 7.102 -30.047 -18.953 1 94.12 70 ILE A CA 1
ATOM 525 C C . ILE A 1 70 ? 7.965 -28.859 -18.578 1 94.12 70 ILE A C 1
ATOM 527 O O . ILE A 1 70 ? 7.648 -27.719 -18.938 1 94.12 70 ILE A O 1
ATOM 531 N N . GLY A 1 71 ? 8.93 -29.094 -17.75 1 93.56 71 GLY A N 1
ATOM 532 C CA . GLY A 1 71 ? 9.977 -28.094 -17.594 1 93.56 71 GLY A CA 1
ATOM 533 C C . GLY A 1 71 ? 9.883 -27.344 -16.266 1 93.56 71 GLY A C 1
ATOM 534 O O . GLY A 1 71 ? 10.617 -26.375 -16.047 1 93.56 71 GLY A O 1
ATOM 535 N N . TYR A 1 72 ? 9 -27.703 -15.359 1 96 72 TYR A N 1
ATOM 536 C CA . TYR A 1 72 ? 8.891 -27.047 -14.062 1 96 72 TYR A CA 1
ATOM 537 C C . TYR A 1 72 ? 9.625 -27.828 -12.984 1 96 72 TYR A C 1
ATOM 539 O O . TYR A 1 72 ? 9.336 -29.016 -12.758 1 96 72 TYR A O 1
ATOM 547 N N . VAL A 1 73 ? 10.539 -27.109 -12.305 1 95.5 73 VAL A N 1
ATOM 548 C CA . VAL A 1 73 ? 11.328 -27.734 -11.25 1 95.5 73 VAL A CA 1
ATOM 549 C C . VAL A 1 73 ? 10.938 -27.156 -9.898 1 95.5 73 VAL A C 1
ATOM 551 O O . VAL A 1 73 ? 10.852 -25.938 -9.742 1 95.5 73 VAL A O 1
ATOM 554 N N . GLN A 1 74 ? 10.742 -28.031 -8.977 1 96 74 GLN A N 1
ATOM 555 C CA . GLN A 1 74 ? 10.305 -27.594 -7.656 1 96 74 GLN A CA 1
ATOM 556 C C . GLN A 1 74 ? 11.438 -26.891 -6.902 1 96 74 GLN A C 1
ATOM 558 O O . GLN A 1 74 ? 12.578 -27.344 -6.922 1 96 74 GLN A O 1
ATOM 563 N N . SER A 1 75 ? 11.094 -25.75 -6.355 1 94.38 75 SER A N 1
ATOM 564 C CA . SER A 1 75 ? 11.969 -25.125 -5.375 1 94.38 75 SER A CA 1
ATOM 565 C C . SER A 1 75 ? 11.656 -25.609 -3.961 1 94.38 75 SER A C 1
ATOM 567 O O . SER A 1 75 ? 10.859 -24.984 -3.252 1 94.38 75 SER A O 1
ATOM 569 N N . SER A 1 76 ? 12.312 -26.562 -3.471 1 88.12 76 SER A N 1
ATOM 570 C CA . SER A 1 76 ? 11.969 -27.266 -2.246 1 88.12 76 SER A CA 1
ATOM 571 C C . SER A 1 76 ? 12.133 -26.375 -1.02 1 88.12 76 SER A C 1
ATOM 573 O O . SER A 1 76 ? 11.539 -26.641 0.029 1 88.12 76 SER A O 1
ATOM 575 N N . GLY A 1 77 ? 12.758 -25.359 -1.141 1 89.56 77 GLY A N 1
ATOM 576 C CA . GLY A 1 77 ? 12.961 -24.469 -0.013 1 89.56 77 GLY A CA 1
ATOM 577 C C . GLY A 1 77 ? 11.844 -23.453 0.165 1 89.56 77 GLY A C 1
ATOM 578 O O . GLY A 1 77 ? 11.781 -22.766 1.186 1 89.56 77 GLY A O 1
ATOM 579 N N . VAL A 1 78 ? 10.992 -23.375 -0.713 1 91.94 78 VAL A N 1
ATOM 580 C CA . VAL A 1 78 ? 9.891 -22.422 -0.661 1 91.94 78 VAL A CA 1
ATOM 581 C C . VAL A 1 78 ? 8.57 -23.172 -0.472 1 91.94 78 VAL A C 1
ATOM 583 O O . VAL A 1 78 ? 7.977 -23.641 -1.441 1 91.94 78 VAL A O 1
ATOM 586 N N . LYS A 1 79 ? 8.117 -23.234 0.766 1 94.88 79 LYS A N 1
ATOM 587 C CA . LYS A 1 79 ? 6.977 -24.094 1.072 1 94.88 79 LYS A CA 1
ATOM 588 C C . LYS A 1 79 ? 5.828 -23.281 1.67 1 94.88 79 LYS A C 1
ATOM 590 O O . LYS A 1 79 ? 4.73 -23.812 1.865 1 94.88 79 LYS A O 1
ATOM 595 N N . VAL A 1 80 ? 6.156 -22.062 2.008 1 95 80 VAL A N 1
ATOM 596 C CA . VAL A 1 80 ? 5.16 -21.234 2.678 1 95 80 VAL A CA 1
ATOM 597 C C . VAL A 1 80 ? 5.227 -19.797 2.135 1 95 80 VAL A C 1
ATOM 599 O O . VAL A 1 80 ? 6.309 -19.312 1.809 1 95 80 VAL A O 1
ATOM 602 N N . ASP A 1 81 ? 4.051 -19.219 1.999 1 95.88 81 ASP A N 1
ATOM 603 C CA . ASP A 1 81 ? 3.992 -17.797 1.629 1 95.88 81 ASP A CA 1
ATOM 604 C C . ASP A 1 81 ? 4.195 -16.906 2.848 1 95.88 81 ASP A C 1
ATOM 606 O O . ASP A 1 81 ? 4.133 -17.375 3.986 1 95.88 81 ASP A O 1
ATOM 610 N N . HIS A 1 82 ? 4.445 -15.656 2.541 1 90.81 82 HIS A N 1
ATOM 611 C CA . HIS A 1 82 ? 4.609 -14.672 3.602 1 90.81 82 HIS A CA 1
ATOM 612 C C . HIS A 1 82 ? 3.309 -14.461 4.367 1 90.81 82 HIS A C 1
ATOM 614 O O . HIS A 1 82 ? 2.225 -14.523 3.785 1 90.81 82 HIS A O 1
ATOM 620 N N . CYS A 1 83 ? 3.461 -14.219 5.637 1 94 83 CYS A N 1
ATOM 621 C CA . CYS A 1 83 ? 2.334 -13.844 6.48 1 94 83 CYS A CA 1
ATOM 622 C C . CYS A 1 83 ? 2.254 -12.328 6.637 1 94 83 CYS A C 1
ATOM 624 O O . CYS A 1 83 ? 3.217 -11.695 7.07 1 94 83 CYS A O 1
ATOM 626 N N . PRO A 1 84 ? 1.12 -11.711 6.27 1 93.62 84 PRO A N 1
ATOM 627 C CA . PRO A 1 84 ? 0.996 -10.266 6.43 1 93.62 84 PRO A CA 1
ATOM 628 C C . PRO A 1 84 ? 1.276 -9.805 7.859 1 93.62 84 PRO A C 1
ATOM 630 O O . PRO A 1 84 ? 0.88 -10.477 8.82 1 93.62 84 PRO A O 1
ATOM 633 N N . PRO A 1 85 ? 1.905 -8.648 7.984 1 91.25 85 PRO A N 1
ATOM 634 C CA . PRO A 1 85 ? 2.178 -8.133 9.328 1 91.25 85 PRO A CA 1
ATOM 635 C C . PRO A 1 85 ? 0.907 -7.93 10.156 1 91.25 85 PRO A C 1
ATOM 637 O O . PRO A 1 85 ? -0.114 -7.488 9.617 1 91.25 85 PRO A O 1
ATOM 640 N N . GLY A 1 86 ? 1.041 -8.312 11.43 1 88.56 86 GLY A N 1
ATOM 641 C CA . GLY A 1 86 ? -0.079 -8.102 12.336 1 88.56 86 GLY A CA 1
ATOM 642 C C . GLY A 1 86 ? -1.09 -9.234 12.305 1 88.56 86 GLY A C 1
ATOM 643 O O . GLY A 1 86 ? -2.051 -9.242 13.078 1 88.56 86 GLY A O 1
ATOM 644 N N . GLN A 1 87 ? -0.846 -10.156 11.359 1 90.69 87 GLN A N 1
ATOM 645 C CA . GLN A 1 87 ? -1.731 -11.312 11.297 1 90.69 87 GLN A CA 1
ATOM 646 C C . GLN A 1 87 ? -1.038 -12.562 11.828 1 90.69 87 GLN A C 1
ATOM 648 O O . GLN A 1 87 ? 0.191 -12.656 11.805 1 90.69 87 GLN A O 1
ATOM 653 N N . LYS A 1 88 ? -1.777 -13.445 12.469 1 92.06 88 LYS A N 1
ATOM 654 C CA . LYS A 1 88 ? -1.312 -14.766 12.906 1 92.06 88 LYS A CA 1
ATOM 655 C C . LYS A 1 88 ? -2.072 -15.875 12.195 1 92.06 88 LYS A C 1
ATOM 657 O O . LYS A 1 88 ? -3.061 -16.391 12.719 1 92.06 88 LYS A O 1
ATOM 662 N N . LEU A 1 89 ? -1.511 -16.266 11.039 1 95.62 89 LEU A N 1
ATOM 663 C CA . LEU A 1 89 ? -2.174 -17.281 10.25 1 95.62 89 LEU A CA 1
ATOM 664 C C . LEU A 1 89 ? -1.56 -18.656 10.516 1 95.62 89 LEU A C 1
ATOM 666 O O . LEU A 1 89 ? -0.344 -18.781 10.68 1 95.62 89 LEU A O 1
ATOM 670 N N . ALA A 1 90 ? -2.381 -19.672 10.531 1 96.31 90 ALA A N 1
ATOM 671 C CA . ALA A 1 90 ? -1.882 -21.047 10.609 1 96.31 90 ALA A CA 1
ATOM 672 C C . ALA A 1 90 ? -1.039 -21.391 9.383 1 96.31 90 ALA A C 1
ATOM 674 O O . ALA A 1 90 ? -1.298 -20.891 8.281 1 96.31 90 ALA A O 1
ATOM 675 N N . GLU A 1 91 ? -0.126 -22.203 9.609 1 94.88 91 GLU A N 1
ATOM 676 C CA . GLU A 1 91 ? 0.781 -22.578 8.523 1 94.88 91 GLU A CA 1
ATOM 677 C C . GLU A 1 91 ? 0.012 -23.125 7.328 1 94.88 91 GLU A C 1
ATOM 679 O O . GLU A 1 91 ? 0.387 -22.891 6.18 1 94.88 91 GLU A O 1
ATOM 684 N N . LYS A 1 92 ? -1.043 -23.859 7.594 1 95.81 92 LYS A N 1
ATOM 685 C CA . LYS A 1 92 ? -1.827 -24.484 6.527 1 95.81 92 LYS A CA 1
ATOM 686 C C . LYS A 1 92 ? -2.42 -23.438 5.598 1 95.81 92 LYS A C 1
ATOM 688 O O . LYS A 1 92 ? -2.689 -23.719 4.426 1 95.81 92 LYS A O 1
ATOM 693 N N . GLU A 1 93 ? -2.623 -22.219 6.082 1 97.62 93 GLU A N 1
ATOM 694 C CA . GLU A 1 93 ? -3.188 -21.125 5.297 1 97.62 93 GLU A CA 1
ATOM 695 C C . GLU A 1 93 ? -2.158 -20.562 4.324 1 97.62 93 GLU A C 1
ATOM 697 O O . GLU A 1 93 ? -2.504 -19.781 3.434 1 97.62 93 GLU A O 1
ATOM 702 N N . LEU A 1 94 ? -0.905 -21 4.48 1 97.75 94 LEU A N 1
ATOM 703 C CA . LEU A 1 94 ? 0.181 -20.344 3.756 1 97.75 94 LEU A CA 1
ATOM 704 C C . LEU A 1 94 ? 1.022 -21.359 3 1 97.75 94 LEU A C 1
ATOM 706 O O . LEU A 1 94 ? 1.924 -21 2.244 1 97.75 94 LEU A O 1
ATOM 710 N N . GLN A 1 95 ? 0.736 -22.656 3.141 1 97.81 95 GLN A N 1
ATOM 711 C CA . GLN A 1 95 ? 1.513 -23.703 2.502 1 97.81 95 GLN A CA 1
ATOM 712 C C . GLN A 1 95 ? 1.333 -23.688 0.987 1 97.81 95 GLN A C 1
ATOM 714 O O . GLN A 1 95 ? 0.227 -23.453 0.492 1 97.81 95 GLN A O 1
ATOM 719 N N . LYS A 1 96 ? 2.439 -23.969 0.359 1 98.25 96 LYS A N 1
ATOM 720 C CA . LYS A 1 96 ? 2.379 -24.031 -1.098 1 98.25 96 LYS A CA 1
ATOM 721 C C . LYS A 1 96 ? 3.498 -24.906 -1.65 1 98.25 96 LYS A C 1
ATOM 723 O O . LYS A 1 96 ? 4.406 -25.312 -0.916 1 98.25 96 LYS A O 1
ATOM 728 N N . LEU A 1 97 ? 3.395 -25.281 -2.883 1 98.12 97 LEU A N 1
ATOM 729 C CA . LEU A 1 97 ? 4.516 -25.719 -3.703 1 98.12 97 LEU A CA 1
ATOM 730 C C . LEU A 1 97 ? 4.93 -24.641 -4.691 1 98.12 97 LEU A C 1
ATOM 732 O O . LEU A 1 97 ? 4.082 -23.906 -5.203 1 98.12 97 LEU A O 1
ATOM 736 N N . PHE A 1 98 ? 6.145 -24.547 -4.883 1 98.12 98 PHE A N 1
ATOM 737 C CA . PHE A 1 98 ? 6.684 -23.531 -5.77 1 98.12 98 PHE A CA 1
ATOM 738 C C . PHE A 1 98 ? 7.602 -24.141 -6.816 1 98.12 98 PHE A C 1
ATOM 740 O O . PHE A 1 98 ? 8.469 -24.969 -6.488 1 98.12 98 PHE A O 1
ATOM 747 N N . PHE A 1 99 ? 7.348 -23.828 -8.086 1 97.25 99 PHE A N 1
ATOM 748 C CA . PHE A 1 99 ? 8.133 -24.328 -9.203 1 97.25 99 PHE A CA 1
ATOM 749 C C . PHE A 1 99 ? 8.641 -23.188 -10.078 1 97.25 99 PHE A C 1
ATOM 751 O O . PHE A 1 99 ? 7.98 -22.156 -10.195 1 97.25 99 PHE A O 1
ATOM 758 N N . LYS A 1 100 ? 9.742 -23.406 -10.664 1 95.38 100 LYS A N 1
ATOM 759 C CA . LYS A 1 100 ? 10.297 -22.5 -11.672 1 95.38 100 LYS A CA 1
ATOM 760 C C . LYS A 1 100 ? 10.477 -23.219 -13.008 1 95.38 100 LYS A C 1
ATOM 762 O O . LYS A 1 100 ? 10.906 -24.375 -13.039 1 95.38 100 LYS A O 1
ATOM 767 N N . GLN A 1 101 ? 10.102 -22.469 -13.977 1 90.94 101 GLN A N 1
ATOM 768 C CA . GLN A 1 101 ? 10.32 -23.031 -15.297 1 90.94 101 GLN A CA 1
ATOM 769 C C . GLN A 1 101 ? 11.797 -22.938 -15.695 1 90.94 101 GLN A C 1
ATOM 771 O O . GLN A 1 101 ? 12.414 -21.875 -15.562 1 90.94 101 GLN A O 1
ATOM 776 N N . GLN A 1 102 ? 12.359 -24.094 -16.062 1 76.94 102 GLN A N 1
ATOM 777 C CA . GLN A 1 102 ? 13.727 -24.172 -16.562 1 76.94 102 GLN A CA 1
ATOM 778 C C . GLN A 1 102 ? 13.75 -24.141 -18.094 1 76.94 102 GLN A C 1
ATOM 780 O O . GLN A 1 102 ? 13.406 -25.141 -18.734 1 76.94 102 GLN A O 1
ATOM 785 N N . ILE A 1 103 ? 13.539 -22.969 -18.672 1 67.62 103 ILE A N 1
ATOM 786 C CA . ILE A 1 103 ? 13.594 -23.031 -20.141 1 67.62 103 ILE A CA 1
ATOM 787 C C . ILE A 1 103 ? 14.766 -22.203 -20.641 1 67.62 103 ILE A C 1
ATOM 789 O O . ILE A 1 103 ? 15.133 -21.188 -20.031 1 67.62 103 ILE A O 1
ATOM 793 N N . ASP A 1 104 ? 15.477 -22.844 -21.562 1 62.84 104 ASP A N 1
ATOM 794 C CA . ASP A 1 104 ? 16.531 -22.125 -22.266 1 62.84 104 ASP A CA 1
ATOM 795 C C . ASP A 1 104 ? 15.953 -21.031 -23.141 1 62.84 104 ASP A C 1
ATOM 797 O O . ASP A 1 104 ? 15.164 -21.297 -24.047 1 62.84 104 ASP A O 1
ATOM 801 N N . GLY A 1 105 ? 16.219 -19.781 -22.984 1 62.12 105 GLY A N 1
ATOM 802 C CA . GLY A 1 105 ? 15.961 -18.672 -23.891 1 62.12 105 GLY A CA 1
ATOM 803 C C . GLY A 1 105 ? 14.578 -18.078 -23.734 1 62.12 105 GLY A C 1
ATOM 804 O O . GLY A 1 105 ? 14.258 -17.062 -24.359 1 62.12 105 GLY A O 1
ATOM 805 N N . GLY A 1 106 ? 13.727 -18.641 -22.875 1 68.56 106 GLY A N 1
ATOM 806 C CA . GLY A 1 106 ? 12.383 -18.094 -22.812 1 68.56 106 GLY A CA 1
ATOM 807 C C . GLY A 1 106 ? 12.133 -17.281 -21.562 1 68.56 106 GLY A C 1
ATOM 808 O O . GLY A 1 106 ? 13.039 -17.078 -20.75 1 68.56 106 GLY A O 1
ATOM 809 N N . ARG A 1 107 ? 11.039 -16.578 -21.594 1 79.44 107 ARG A N 1
ATOM 810 C CA . ARG A 1 107 ? 10.633 -15.82 -20.422 1 79.44 107 ARG A CA 1
ATOM 811 C C . ARG A 1 107 ? 10.406 -16.75 -19.234 1 79.44 107 ARG A C 1
ATOM 813 O O . ARG A 1 107 ? 9.75 -17.797 -19.359 1 79.44 107 ARG A O 1
ATOM 820 N N . PRO A 1 108 ? 11 -16.359 -18.156 1 89.44 108 PRO A N 1
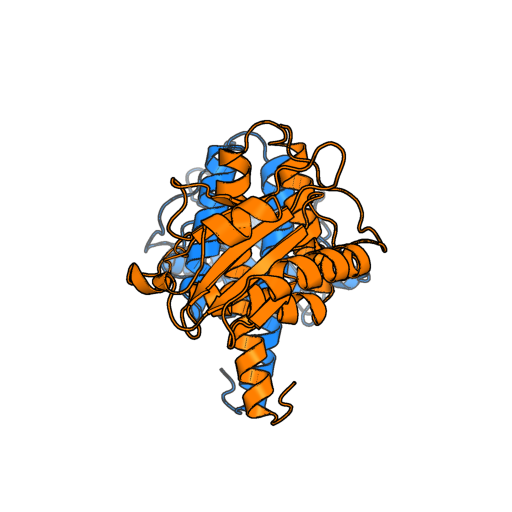ATOM 821 C CA . PRO A 1 108 ? 10.797 -17.156 -16.953 1 89.44 108 PRO A CA 1
ATOM 822 C C . PRO A 1 108 ? 9.344 -17.172 -16.5 1 89.44 108 PRO A C 1
ATOM 824 O O . PRO A 1 108 ? 8.602 -16.219 -16.734 1 89.44 108 PRO A O 1
ATOM 827 N N . SER A 1 109 ? 8.953 -18.281 -15.945 1 95.19 109 SER A N 1
ATOM 828 C CA . SER A 1 109 ? 7.621 -18.453 -15.367 1 95.19 109 SER A CA 1
ATOM 829 C C . SER A 1 109 ? 7.699 -19.141 -14.008 1 95.19 109 SER A C 1
ATOM 831 O O . SER A 1 109 ? 8.508 -20.047 -13.812 1 95.19 109 SER A O 1
ATOM 833 N N . HIS A 1 110 ? 6.949 -18.672 -13.117 1 96.81 110 HIS A N 1
ATOM 834 C CA . HIS A 1 110 ? 6.793 -19.266 -11.797 1 96.81 110 HIS A CA 1
ATOM 835 C C . HIS A 1 110 ? 5.418 -19.922 -11.648 1 96.81 110 HIS A C 1
ATOM 837 O O . HIS A 1 110 ? 4.414 -19.359 -12.102 1 96.81 110 HIS A O 1
ATOM 843 N N . LEU A 1 111 ? 5.43 -21.047 -11.047 1 98.06 111 LEU A N 1
ATOM 844 C CA . LEU A 1 111 ? 4.191 -21.766 -10.75 1 98.06 111 LEU A CA 1
ATOM 845 C C . LEU A 1 111 ? 3.996 -21.891 -9.242 1 98.06 111 LEU A C 1
ATOM 847 O O . LEU A 1 111 ? 4.816 -22.516 -8.555 1 98.06 111 LEU A O 1
ATOM 851 N N . HIS A 1 112 ? 2.996 -21.281 -8.742 1 98.62 112 HIS A N 1
ATOM 852 C CA . HIS A 1 112 ? 2.559 -21.391 -7.355 1 98.62 112 HIS A CA 1
ATOM 853 C C . HIS A 1 112 ? 1.388 -22.359 -7.219 1 98.62 112 HIS A C 1
ATOM 855 O O . HIS A 1 112 ? 0.334 -22.156 -7.824 1 98.62 112 HIS A O 1
ATOM 861 N N . VAL A 1 113 ? 1.57 -23.391 -6.457 1 98.75 113 VAL A N 1
ATOM 862 C CA . VAL A 1 113 ? 0.479 -24.328 -6.215 1 98.75 113 VAL A CA 1
ATOM 863 C C . VAL A 1 113 ? -0.07 -24.125 -4.805 1 98.75 113 VAL A C 1
ATOM 865 O O . VAL A 1 113 ? 0.678 -24.188 -3.824 1 98.75 113 VAL A O 1
ATOM 868 N N . ARG A 1 114 ? -1.326 -23.875 -4.75 1 98.69 114 ARG A N 1
ATOM 869 C CA . ARG A 1 114 ? -1.991 -23.594 -3.482 1 98.69 114 ARG A CA 1
ATOM 870 C C . ARG A 1 114 ? -3.316 -24.328 -3.377 1 98.69 114 ARG A C 1
ATOM 872 O O . ARG A 1 114 ? -3.877 -24.766 -4.391 1 98.69 114 ARG A O 1
ATOM 879 N N . GLU A 1 115 ? -3.789 -24.531 -2.168 1 98.69 115 GLU A N 1
ATOM 880 C CA . GLU A 1 115 ? -5.031 -25.266 -1.952 1 98.69 115 GLU A CA 1
ATOM 881 C C . GLU A 1 115 ? -6.238 -24.328 -1.98 1 98.69 115 GLU A C 1
ATOM 883 O O . GLU A 1 115 ? -6.18 -23.219 -1.449 1 98.69 115 GLU A O 1
ATOM 888 N N . PHE A 1 116 ? -7.348 -24.812 -2.576 1 98.44 116 PHE A N 1
ATOM 889 C CA . PHE A 1 116 ? -8.602 -24.062 -2.643 1 98.44 116 PHE A CA 1
ATOM 890 C C . PHE A 1 116 ? -9.031 -23.609 -1.254 1 98.44 116 PHE A C 1
ATOM 892 O O . PHE A 1 116 ? -8.992 -24.391 -0.301 1 98.44 116 PHE A O 1
ATOM 899 N N . GLY A 1 117 ? -9.383 -22.344 -1.172 1 97.69 117 GLY A N 1
ATOM 900 C CA . GLY A 1 117 ? -10.016 -21.828 0.034 1 97.69 117 GLY A CA 1
ATOM 901 C C . GLY A 1 117 ? -9.031 -21.266 1.036 1 97.69 117 GLY A C 1
ATOM 902 O O . GLY A 1 117 ? -9.422 -20.547 1.957 1 97.69 117 GLY A O 1
ATOM 903 N N . ARG A 1 118 ? -7.77 -21.562 0.852 1 98.25 118 ARG A N 1
ATOM 904 C CA . ARG A 1 118 ? -6.762 -21.078 1.779 1 98.25 118 ARG A CA 1
ATOM 905 C C . ARG A 1 118 ? -6.504 -19.578 1.564 1 98.25 118 ARG A C 1
ATOM 907 O O . ARG A 1 118 ? -6.824 -19.031 0.506 1 98.25 118 ARG A O 1
ATOM 914 N N . PHE A 1 119 ? -5.953 -18.969 2.564 1 97.62 119 PHE A N 1
ATOM 915 C CA . PHE A 1 119 ? -5.672 -17.531 2.527 1 97.62 119 PHE A CA 1
ATOM 916 C C . PHE A 1 119 ? -4.773 -17.188 1.343 1 97.62 119 PHE A C 1
ATOM 918 O O . PHE A 1 119 ? -5.074 -16.266 0.575 1 97.62 119 PHE A O 1
ATOM 925 N N . ASN A 1 120 ? -3.688 -17.969 1.23 1 98.25 120 ASN A N 1
ATOM 926 C CA . ASN A 1 120 ? -2.697 -17.641 0.215 1 98.25 120 ASN A CA 1
ATOM 927 C C . ASN A 1 120 ? -3.203 -17.953 -1.189 1 98.25 120 ASN A C 1
ATOM 929 O O . ASN A 1 120 ? -2.639 -17.484 -2.178 1 98.25 120 ASN A O 1
ATOM 933 N N . GLN A 1 121 ? -4.242 -18.766 -1.322 1 98.62 121 GLN A N 1
ATOM 934 C CA . GLN A 1 121 ? -4.863 -19.016 -2.617 1 98.62 121 GLN A CA 1
ATOM 935 C C . GLN A 1 121 ? -5.758 -17.859 -3.035 1 98.62 121 GLN A C 1
ATOM 937 O O . GLN A 1 121 ? -5.766 -17.453 -4.203 1 98.62 121 GLN A O 1
ATOM 942 N N . LYS A 1 122 ? -6.465 -17.297 -2.145 1 98 122 LYS A N 1
ATOM 943 C CA . LYS A 1 122 ? -7.395 -16.203 -2.432 1 98 122 LYS A CA 1
ATOM 944 C C . LYS A 1 122 ? -6.652 -14.891 -2.607 1 98 122 LYS A C 1
ATOM 946 O O . LYS A 1 122 ? -7.07 -14.031 -3.391 1 98 122 LYS A O 1
ATOM 951 N N . TYR A 1 123 ? -5.582 -14.773 -1.955 1 97.31 123 TYR A N 1
ATOM 952 C CA . TYR A 1 123 ? -4.816 -13.547 -1.794 1 97.31 123 TYR A CA 1
ATOM 953 C C . TYR A 1 123 ? -4.391 -12.984 -3.146 1 97.31 123 TYR A C 1
ATOM 955 O O . TYR A 1 123 ? -4.75 -11.859 -3.5 1 97.31 123 TYR A O 1
ATOM 963 N N . PRO A 1 124 ? -3.641 -13.703 -4.008 1 98.19 124 PRO A N 1
ATOM 964 C CA . PRO A 1 124 ? -3.201 -13.133 -5.281 1 98.19 124 PRO A CA 1
ATOM 965 C C . PRO A 1 124 ? -4.355 -12.906 -6.254 1 98.19 124 PRO A C 1
ATOM 967 O O . PRO A 1 124 ? -4.301 -12 -7.086 1 98.19 124 PRO A O 1
ATOM 970 N N . LEU A 1 125 ? -5.406 -13.727 -6.152 1 98.44 125 LEU A N 1
ATOM 971 C CA . LEU A 1 125 ? -6.543 -13.594 -7.059 1 98.44 125 LEU A CA 1
ATOM 972 C C . LEU A 1 125 ? -7.34 -12.328 -6.746 1 98.44 125 LEU A C 1
ATOM 974 O O . LEU A 1 125 ? -7.711 -11.586 -7.656 1 98.44 125 LEU A O 1
ATOM 978 N N . LEU A 1 126 ? -7.586 -12.109 -5.484 1 98 126 LEU A N 1
ATOM 979 C CA . LEU A 1 126 ? -8.336 -10.93 -5.07 1 98 126 LEU A CA 1
ATOM 980 C C . LEU A 1 126 ? -7.555 -9.656 -5.383 1 98 126 LEU A C 1
ATOM 982 O O . LEU A 1 126 ? -8.125 -8.68 -5.879 1 98 126 LEU A O 1
ATOM 986 N N . CYS A 1 127 ? -6.25 -9.672 -5.145 1 98.19 127 CYS A N 1
ATOM 987 C CA . CYS A 1 127 ? -5.41 -8.516 -5.441 1 98.19 127 CYS A CA 1
ATOM 988 C C . CYS A 1 127 ? -5.379 -8.234 -6.938 1 98.19 127 CYS A C 1
ATOM 990 O O . CYS A 1 127 ? -5.48 -7.086 -7.363 1 98.19 127 CYS A O 1
ATOM 992 N N . ARG A 1 128 ? -5.199 -9.266 -7.719 1 98.38 128 ARG A N 1
ATOM 993 C CA . ARG A 1 128 ? -5.215 -9.133 -9.172 1 98.38 128 ARG A CA 1
ATOM 994 C C . ARG A 1 128 ? -6.5 -8.461 -9.641 1 98.38 128 ARG A C 1
ATOM 996 O O . ARG A 1 128 ? -6.457 -7.48 -10.391 1 98.38 128 ARG A O 1
ATOM 1003 N N . ASP A 1 129 ? -7.637 -9.008 -9.234 1 98.19 129 ASP A N 1
ATOM 1004 C CA . ASP A 1 129 ? -8.93 -8.5 -9.688 1 98.19 129 ASP A CA 1
ATOM 1005 C C . ASP A 1 129 ? -9.141 -7.059 -9.242 1 98.19 129 ASP A C 1
ATOM 1007 O O . ASP A 1 129 ? -9.695 -6.246 -9.984 1 98.19 129 ASP A O 1
ATOM 1011 N N . TYR A 1 130 ? -8.703 -6.77 -8.039 1 98.44 130 TYR A N 1
ATOM 1012 C CA . TYR A 1 130 ? -8.766 -5.406 -7.52 1 98.44 130 TYR A CA 1
ATOM 1013 C C . TYR A 1 130 ? -7.922 -4.465 -8.375 1 98.44 130 TYR A C 1
ATOM 1015 O O . TYR A 1 130 ? -8.398 -3.412 -8.797 1 98.44 130 TYR A O 1
ATOM 1023 N N . LEU A 1 131 ? -6.684 -4.832 -8.656 1 98.31 131 LEU A N 1
ATOM 1024 C CA . LEU A 1 131 ? -5.781 -3.98 -9.43 1 98.31 131 LEU A CA 1
ATOM 1025 C C . LEU A 1 131 ? -6.289 -3.814 -10.859 1 98.31 131 LEU A C 1
ATOM 1027 O O . LEU A 1 131 ? -6.102 -2.76 -11.469 1 98.31 131 LEU A O 1
ATOM 1031 N N . ARG A 1 132 ? -6.945 -4.82 -11.383 1 97.88 132 ARG A N 1
ATOM 1032 C CA . ARG A 1 132 ? -7.5 -4.758 -12.734 1 97.88 132 ARG A CA 1
ATOM 1033 C C . ARG A 1 132 ? -8.617 -3.723 -12.82 1 97.88 132 ARG A C 1
ATOM 1035 O O . ARG A 1 132 ? -8.836 -3.135 -13.883 1 97.88 132 ARG A O 1
ATOM 1042 N N . THR A 1 133 ? -9.273 -3.473 -11.672 1 96.62 133 THR A N 1
ATOM 1043 C CA . THR A 1 133 ? -10.438 -2.592 -11.695 1 96.62 133 THR A CA 1
ATOM 1044 C C . THR A 1 133 ? -10.109 -1.252 -11.039 1 96.62 133 THR A C 1
ATOM 1046 O O . THR A 1 133 ? -10.961 -0.358 -10.992 1 96.62 133 THR A O 1
ATOM 1049 N N . HIS A 1 134 ? -8.992 -1.07 -10.57 1 97.06 134 HIS A N 1
ATOM 1050 C CA . HIS A 1 134 ? -8.555 0.152 -9.906 1 97.06 134 HIS A CA 1
ATOM 1051 C C . HIS A 1 134 ? -7.266 0.684 -10.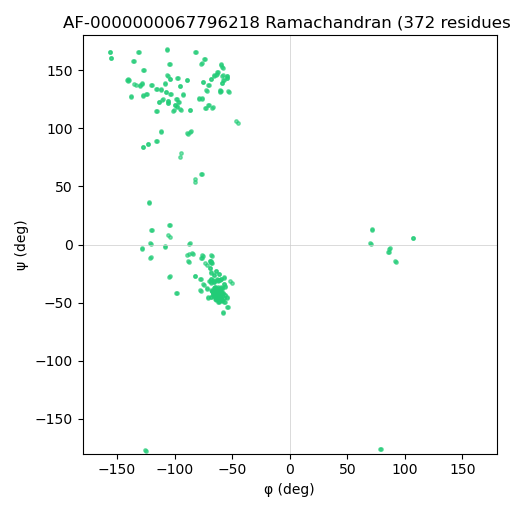508 1 97.06 134 HIS A C 1
ATOM 1053 O O . HIS A 1 134 ? -6.188 0.522 -9.93 1 97.06 134 HIS A O 1
ATOM 1059 N N . PRO A 1 135 ? -7.363 1.418 -11.562 1 96.38 135 PRO A N 1
ATOM 1060 C CA . PRO A 1 135 ? -6.172 1.856 -12.289 1 96.38 135 PRO A CA 1
ATOM 1061 C C . PRO A 1 135 ? -5.266 2.758 -11.453 1 96.38 135 PRO A C 1
ATOM 1063 O O . PRO A 1 135 ? -4.047 2.748 -11.641 1 96.38 135 PRO A O 1
ATOM 1066 N N . HIS A 1 136 ? -5.836 3.52 -10.523 1 96 136 HIS A N 1
ATOM 1067 C CA . HIS A 1 136 ? -5.008 4.383 -9.688 1 96 136 HIS A CA 1
ATOM 1068 C C . HIS A 1 136 ? -4.195 3.57 -8.688 1 96 136 HIS A C 1
ATOM 1070 O O . HIS A 1 136 ? -3.045 3.906 -8.398 1 96 136 HIS A O 1
ATOM 1076 N N . ALA A 1 137 ? -4.805 2.5 -8.141 1 97.44 137 ALA A N 1
ATOM 1077 C CA . ALA A 1 137 ? -4.051 1.592 -7.281 1 97.44 137 ALA A CA 1
ATOM 1078 C C . ALA A 1 137 ? -2.932 0.901 -8.062 1 97.44 137 ALA A C 1
ATOM 1080 O O . ALA A 1 137 ? -1.807 0.785 -7.57 1 97.44 137 ALA A O 1
ATOM 1081 N N . ALA A 1 138 ? -3.273 0.52 -9.281 1 97.81 138 ALA A N 1
ATOM 1082 C CA . ALA A 1 138 ? -2.285 -0.136 -10.133 1 97.81 138 ALA A CA 1
ATOM 1083 C C . ALA A 1 138 ? -1.121 0.801 -10.438 1 97.81 138 ALA A C 1
ATOM 1085 O O . ALA A 1 138 ? 0.04 0.387 -10.414 1 97.81 138 ALA A O 1
ATOM 1086 N N . ALA A 1 139 ? -1.409 2.018 -10.695 1 96.69 139 ALA A N 1
ATOM 1087 C CA . ALA A 1 139 ? -0.381 3.008 -11.008 1 96.69 139 ALA A CA 1
ATOM 1088 C C . ALA A 1 139 ? 0.52 3.262 -9.805 1 96.69 139 ALA A C 1
ATOM 1090 O O . ALA A 1 139 ? 1.74 3.369 -9.945 1 96.69 139 ALA A O 1
ATOM 1091 N N . ALA A 1 140 ? -0.1 3.387 -8.656 1 97.25 140 ALA A N 1
ATOM 1092 C CA . ALA A 1 140 ? 0.678 3.568 -7.438 1 97.25 140 ALA A CA 1
ATOM 1093 C C . ALA A 1 140 ? 1.601 2.379 -7.191 1 97.25 140 ALA A C 1
ATOM 1095 O O . ALA A 1 140 ? 2.779 2.553 -6.875 1 97.25 140 ALA A O 1
ATOM 1096 N N . TYR A 1 141 ? 1.038 1.2 -7.367 1 97.88 141 TYR A N 1
ATOM 1097 C CA . TYR A 1 141 ? 1.812 -0.023 -7.188 1 97.88 141 TYR A CA 1
ATOM 1098 C C . TYR A 1 141 ? 2.988 -0.072 -8.156 1 97.88 141 TYR A C 1
ATOM 1100 O O . TYR A 1 141 ? 4.109 -0.404 -7.762 1 97.88 141 TYR A O 1
ATOM 1108 N N . ALA A 1 142 ? 2.764 0.322 -9.391 1 97.19 142 ALA A N 1
ATOM 1109 C CA . ALA A 1 142 ? 3.812 0.36 -10.398 1 97.19 142 ALA A CA 1
ATOM 1110 C C . ALA A 1 142 ? 4.93 1.314 -10 1 97.19 142 ALA A C 1
ATOM 1112 O O . ALA A 1 142 ? 6.113 0.965 -10.078 1 97.19 142 ALA A O 1
ATOM 1113 N N . GLU A 1 143 ? 4.539 2.441 -9.547 1 96.69 143 GLU A N 1
ATOM 1114 C CA . GLU A 1 143 ? 5.523 3.447 -9.156 1 96.69 143 GLU A CA 1
ATOM 1115 C C . GLU A 1 143 ? 6.387 2.955 -8 1 96.69 143 GLU A C 1
ATOM 1117 O O . GLU A 1 143 ? 7.602 3.166 -7.992 1 96.69 143 GLU A O 1
ATOM 1122 N N . ILE A 1 144 ? 5.781 2.279 -7.055 1 96.94 144 ILE A N 1
ATOM 1123 C CA . ILE A 1 144 ? 6.516 1.737 -5.914 1 96.94 144 ILE A CA 1
ATOM 1124 C C . ILE A 1 144 ? 7.551 0.729 -6.402 1 96.94 144 ILE A C 1
ATOM 1126 O O . ILE A 1 144 ? 8.727 0.812 -6.035 1 96.94 144 ILE A O 1
ATOM 1130 N N . LYS A 1 145 ? 7.125 -0.188 -7.254 1 96.88 145 LYS A N 1
ATOM 1131 C CA . LYS A 1 145 ? 8.031 -1.214 -7.762 1 96.88 145 LYS A CA 1
ATOM 1132 C C . LYS A 1 145 ? 9.195 -0.589 -8.531 1 96.88 145 LYS A C 1
ATOM 1134 O O . LYS A 1 145 ? 10.344 -1.014 -8.391 1 96.88 145 LYS A O 1
ATOM 1139 N N . ILE A 1 146 ? 8.891 0.44 -9.336 1 95.94 146 ILE A N 1
ATOM 1140 C CA . ILE A 1 146 ? 9.898 1.108 -10.148 1 95.94 146 ILE A CA 1
ATOM 1141 C C . ILE A 1 146 ? 10.93 1.783 -9.242 1 95.94 146 ILE A C 1
ATOM 1143 O O . ILE A 1 146 ? 12.141 1.636 -9.445 1 95.94 146 ILE A O 1
ATOM 1147 N N . GLN A 1 147 ? 10.453 2.453 -8.219 1 95.81 147 GLN A N 1
ATOM 1148 C CA . GLN A 1 147 ? 11.352 3.146 -7.309 1 95.81 147 GLN A CA 1
ATOM 1149 C C . GLN A 1 147 ? 12.195 2.154 -6.508 1 95.81 147 GLN A C 1
ATOM 1151 O O . GLN A 1 147 ? 13.383 2.387 -6.273 1 95.81 147 GLN A O 1
ATOM 1156 N N . LEU A 1 148 ? 11.617 1.06 -6.07 1 95.25 148 LEU A N 1
ATOM 1157 C CA . LEU A 1 148 ? 12.344 0.034 -5.328 1 95.25 148 LEU A CA 1
ATOM 1158 C C . LEU A 1 148 ? 13.414 -0.615 -6.203 1 95.25 148 LEU A C 1
ATOM 1160 O O . LEU A 1 148 ? 14.547 -0.806 -5.766 1 95.25 148 LEU A O 1
ATOM 1164 N N . ALA A 1 149 ? 13.047 -0.917 -7.43 1 94.44 149 ALA A N 1
ATOM 1165 C CA . ALA A 1 149 ? 13.984 -1.564 -8.344 1 94.44 149 ALA A CA 1
ATOM 1166 C C . ALA A 1 149 ? 15.172 -0.655 -8.641 1 94.44 149 ALA A C 1
ATOM 1168 O O . ALA A 1 149 ? 16.312 -1.126 -8.773 1 94.44 149 ALA A O 1
ATOM 1169 N N . LYS A 1 150 ? 14.891 0.64 -8.789 1 93.06 150 LYS A N 1
ATOM 1170 C CA . LYS A 1 150 ? 15.93 1.63 -9.047 1 93.06 150 LYS A CA 1
ATOM 1171 C C . LYS A 1 150 ? 16.953 1.65 -7.914 1 93.06 150 LYS A C 1
ATOM 1173 O O . LYS A 1 150 ? 18.156 1.843 -8.156 1 93.06 150 LYS A O 1
ATOM 1178 N N . ARG A 1 151 ? 16.562 1.336 -6.703 1 91.38 151 ARG A N 1
ATOM 1179 C CA . ARG A 1 151 ? 17.406 1.515 -5.527 1 91.38 151 ARG A CA 1
ATOM 1180 C C . ARG A 1 151 ? 17.969 0.181 -5.047 1 91.38 151 ARG A C 1
ATOM 1182 O O . ARG A 1 151 ? 19.031 0.139 -4.414 1 91.38 151 ARG A O 1
ATOM 1189 N N . PHE A 1 152 ? 17.234 -0.89 -5.336 1 91.56 152 PHE A N 1
ATOM 1190 C CA . PHE A 1 152 ? 17.625 -2.201 -4.832 1 91.56 152 PHE A CA 1
ATOM 1191 C C . PHE A 1 152 ? 17.828 -3.182 -5.98 1 91.56 152 PHE A C 1
ATOM 1193 O O . PHE A 1 152 ? 17.5 -4.367 -5.855 1 91.56 152 PHE A O 1
ATOM 1200 N N . ALA A 1 153 ? 18.312 -2.748 -7.062 1 88.81 153 ALA A N 1
ATOM 1201 C CA . ALA A 1 153 ? 18.453 -3.562 -8.266 1 88.81 153 ALA A CA 1
ATOM 1202 C C . ALA A 1 153 ? 19.188 -4.867 -7.953 1 88.81 153 ALA A C 1
ATOM 1204 O O . ALA A 1 153 ? 18.844 -5.918 -8.5 1 88.81 153 ALA A O 1
ATOM 1205 N N . ASP A 1 154 ? 20.078 -4.836 -7.004 1 90.75 154 ASP A N 1
ATOM 1206 C CA . ASP A 1 154 ? 20.891 -6.023 -6.742 1 90.75 154 ASP A CA 1
ATOM 1207 C C . ASP A 1 154 ? 20.688 -6.52 -5.312 1 90.75 154 ASP A C 1
ATOM 1209 O O . ASP A 1 154 ? 21.516 -7.273 -4.789 1 90.75 154 ASP A O 1
ATOM 1213 N N . ASP A 1 155 ? 19.75 -6.047 -4.699 1 92 155 ASP A N 1
ATOM 1214 C CA . ASP A 1 155 ? 19.406 -6.438 -3.334 1 92 155 ASP A CA 1
ATOM 1215 C C . ASP A 1 155 ? 17.969 -6.949 -3.242 1 92 155 ASP A C 1
ATOM 1217 O O . ASP A 1 155 ? 17.078 -6.227 -2.803 1 92 155 ASP A O 1
ATOM 1221 N N . VAL A 1 156 ? 17.844 -8.203 -3.494 1 89.56 156 VAL A N 1
ATOM 1222 C CA . VAL A 1 156 ? 16.562 -8.867 -3.623 1 89.56 156 VAL A CA 1
ATOM 1223 C C . VAL A 1 156 ? 15.828 -8.844 -2.279 1 89.56 156 VAL A C 1
ATOM 1225 O O . VAL A 1 156 ? 14.633 -8.547 -2.219 1 89.56 156 VAL A O 1
ATOM 1228 N N . ASP A 1 157 ? 16.531 -9.062 -1.284 1 90.69 157 ASP A N 1
ATOM 1229 C CA . ASP A 1 157 ? 15.93 -9.125 0.043 1 90.69 157 ASP A CA 1
ATOM 1230 C C . ASP A 1 157 ? 15.32 -7.785 0.435 1 90.69 157 ASP A C 1
ATOM 1232 O O . ASP A 1 157 ? 14.172 -7.727 0.877 1 90.69 157 ASP A O 1
ATOM 1236 N N . SER A 1 158 ? 16.078 -6.75 0.202 1 91.44 158 SER A N 1
ATOM 1237 C CA . SER A 1 158 ? 15.578 -5.422 0.548 1 91.44 158 SER A CA 1
ATOM 1238 C C . SER A 1 158 ? 14.367 -5.047 -0.296 1 91.44 158 SER A C 1
ATOM 1240 O O . SER A 1 158 ? 13.422 -4.426 0.203 1 91.44 158 SER A O 1
ATOM 1242 N N . TYR A 1 159 ? 14.422 -5.418 -1.526 1 93.75 159 TYR A N 1
ATOM 1243 C CA . TYR A 1 159 ? 13.289 -5.164 -2.412 1 93.75 159 TYR A CA 1
ATOM 1244 C C . TYR A 1 159 ? 12.016 -5.797 -1.861 1 93.75 159 TYR A C 1
ATOM 1246 O O . TYR A 1 159 ? 11 -5.117 -1.693 1 93.75 159 TYR A O 1
ATOM 1254 N N . TYR A 1 160 ? 12.094 -6.969 -1.453 1 92.25 160 TYR A N 1
ATOM 1255 C CA . TYR A 1 160 ? 10.891 -7.691 -1.058 1 92.25 160 TYR A CA 1
ATOM 1256 C C . TYR A 1 160 ? 10.492 -7.344 0.371 1 92.25 160 TYR A C 1
ATOM 1258 O O . TYR A 1 160 ? 9.312 -7.406 0.725 1 92.25 160 TYR A O 1
ATOM 1266 N N . ASP A 1 161 ? 11.438 -6.961 1.183 1 92.75 161 ASP A N 1
ATOM 1267 C CA . ASP A 1 161 ? 11.125 -6.523 2.539 1 92.75 161 ASP A CA 1
ATOM 1268 C C . ASP A 1 161 ? 10.133 -5.367 2.529 1 92.75 161 ASP A C 1
ATOM 1270 O O . ASP A 1 161 ? 9.312 -5.238 3.441 1 92.75 161 ASP A O 1
ATOM 1274 N N . VAL A 1 162 ? 10.203 -4.629 1.442 1 93.88 162 VAL A N 1
ATOM 1275 C CA . VAL A 1 162 ? 9.297 -3.488 1.328 1 93.88 162 VAL A CA 1
ATOM 1276 C C . VAL A 1 162 ? 8.094 -3.867 0.469 1 93.88 162 VAL A C 1
ATOM 1278 O O . VAL A 1 162 ? 6.953 -3.561 0.82 1 93.88 162 VAL A O 1
ATOM 1281 N N . LYS A 1 163 ? 8.359 -4.551 -0.543 1 94.94 163 LYS A N 1
ATOM 1282 C CA . LYS A 1 163 ? 7.309 -4.836 -1.515 1 94.94 163 LYS A CA 1
ATOM 1283 C C . LYS A 1 163 ? 6.227 -5.723 -0.907 1 94.94 163 LYS A C 1
ATOM 1285 O O . LYS A 1 163 ? 5.043 -5.566 -1.213 1 94.94 163 LYS A O 1
ATOM 1290 N N . ASP A 1 164 ? 6.602 -6.66 -0.072 1 94.31 164 ASP A N 1
ATOM 1291 C CA . ASP A 1 164 ? 5.641 -7.637 0.434 1 94.31 164 ASP A CA 1
ATOM 1292 C C . ASP A 1 164 ? 4.562 -6.961 1.279 1 94.31 164 ASP A C 1
ATOM 1294 O O . ASP A 1 164 ? 3.369 -7.125 1.021 1 94.31 164 ASP A O 1
ATOM 1298 N N . PRO A 1 165 ? 4.926 -6.109 2.18 1 95.31 165 PRO A N 1
ATOM 1299 C CA . PRO A 1 165 ? 3.859 -5.43 2.92 1 95.31 165 PRO A CA 1
ATOM 1300 C C . PRO A 1 165 ? 3.066 -4.457 2.053 1 95.31 165 PRO A C 1
ATOM 1302 O O . PRO A 1 165 ? 1.918 -4.137 2.367 1 95.31 165 PRO A O 1
ATOM 1305 N N . VAL A 1 166 ? 3.617 -3.951 0.98 1 96.69 166 VAL A N 1
ATOM 1306 C CA . VAL A 1 166 ? 2.863 -3.137 0.032 1 96.69 166 VAL A CA 1
ATOM 1307 C C . VAL A 1 166 ? 1.688 -3.941 -0.52 1 96.69 166 VAL A C 1
ATOM 1309 O O . VAL A 1 166 ? 0.57 -3.432 -0.617 1 96.69 166 VAL A O 1
ATOM 1312 N N . PHE A 1 167 ? 1.996 -5.184 -0.813 1 95.88 167 PHE A N 1
ATOM 1313 C CA . PHE A 1 167 ? 0.946 -6.039 -1.352 1 95.88 167 PHE A CA 1
ATOM 1314 C C . PHE A 1 167 ? -0.134 -6.297 -0.307 1 95.88 167 PHE A C 1
ATOM 1316 O O . PHE A 1 167 ? -1.311 -6.441 -0.645 1 95.88 167 PHE A O 1
ATOM 1323 N N . ASP A 1 168 ? 0.23 -6.312 0.952 1 96.94 168 ASP A N 1
ATOM 1324 C CA . ASP A 1 168 ? -0.739 -6.453 2.035 1 96.94 168 ASP A CA 1
ATOM 1325 C C . ASP A 1 168 ? -1.675 -5.246 2.094 1 96.94 168 ASP A C 1
ATOM 1327 O O . ASP A 1 168 ? -2.857 -5.387 2.416 1 96.94 168 ASP A O 1
ATOM 1331 N N . LEU A 1 169 ? -1.15 -4.074 1.827 1 97.31 169 LEU A N 1
ATOM 1332 C CA . LEU A 1 169 ? -2 -2.895 1.74 1 97.31 169 LEU A CA 1
ATOM 1333 C C . LEU A 1 169 ? -3.018 -3.039 0.613 1 97.31 169 LEU A C 1
ATOM 1335 O O . LEU A 1 169 ? -4.188 -2.686 0.778 1 97.31 169 LEU A O 1
ATOM 1339 N N . ILE A 1 170 ? -2.549 -3.506 -0.516 1 97.88 170 ILE A N 1
ATOM 1340 C CA . ILE A 1 170 ? -3.434 -3.736 -1.653 1 97.88 170 ILE A CA 1
ATOM 1341 C C . ILE A 1 170 ? -4.543 -4.707 -1.254 1 97.88 170 ILE A C 1
ATOM 1343 O O . ILE A 1 170 ? -5.715 -4.484 -1.573 1 97.88 170 ILE A O 1
ATOM 1347 N N . MET A 1 171 ? -4.168 -5.715 -0.521 1 97.5 171 MET A N 1
ATOM 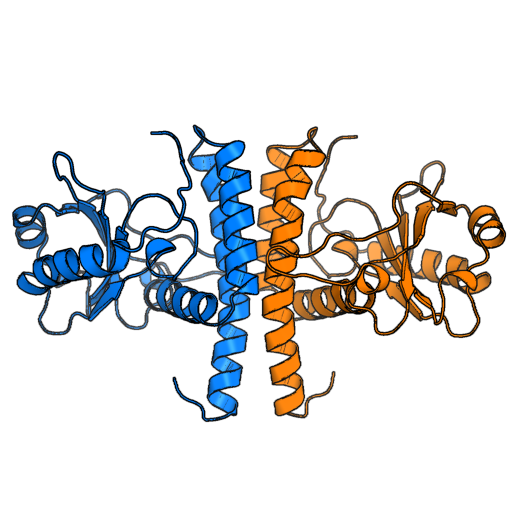1348 C CA . MET A 1 171 ? -5.125 -6.73 -0.095 1 97.5 171 MET A CA 1
ATOM 1349 C C . MET A 1 171 ? -6.215 -6.117 0.781 1 97.5 171 MET A C 1
ATOM 1351 O O . MET A 1 171 ? -7.387 -6.469 0.656 1 97.5 171 MET A O 1
ATOM 1355 N N . GLU A 1 172 ? -5.859 -5.25 1.668 1 97.44 172 GLU A N 1
ATOM 1356 C CA . GLU A 1 172 ? -6.844 -4.629 2.549 1 97.44 172 GLU A CA 1
ATOM 1357 C C . GLU A 1 172 ? -7.844 -3.789 1.758 1 97.44 172 GLU A C 1
ATOM 1359 O O . GLU A 1 172 ? -9.039 -3.797 2.053 1 97.44 172 GLU A O 1
ATOM 1364 N N . GLY A 1 173 ? -7.355 -3.057 0.784 1 97.5 173 GLY A N 1
ATOM 1365 C CA . GLY A 1 173 ? -8.266 -2.365 -0.117 1 97.5 173 GLY A CA 1
ATOM 1366 C C . GLY A 1 173 ? -9.156 -3.307 -0.906 1 97.5 173 GLY A C 1
ATOM 1367 O O . GLY A 1 173 ? -10.344 -3.043 -1.079 1 97.5 173 GLY A O 1
ATOM 1368 N N . ALA A 1 174 ? -8.578 -4.391 -1.398 1 97.88 174 ALA A N 1
ATOM 1369 C CA . ALA A 1 174 ? -9.305 -5.387 -2.184 1 97.88 174 ALA A CA 1
ATOM 1370 C C . ALA A 1 174 ? -10.438 -6.004 -1.372 1 97.88 174 ALA A C 1
ATOM 1372 O O . ALA A 1 174 ? -11.508 -6.285 -1.909 1 97.88 174 ALA A O 1
ATOM 1373 N N . LYS A 1 175 ? -10.172 -6.246 -0.108 1 97.06 175 LYS A N 1
ATOM 1374 C CA . LYS A 1 175 ? -11.203 -6.789 0.772 1 97.06 175 LYS A CA 1
ATOM 1375 C C . LYS A 1 175 ? -12.398 -5.852 0.864 1 97.06 175 LYS A C 1
ATOM 1377 O O . LYS A 1 175 ? -13.547 -6.297 0.82 1 97.06 175 LYS A O 1
ATOM 1382 N N . GLU A 1 176 ? -12.133 -4.59 1.034 1 96.38 176 GLU A N 1
ATOM 1383 C CA . GLU A 1 176 ? -13.219 -3.607 1.07 1 96.38 176 GLU A CA 1
ATOM 1384 C C . GLU A 1 176 ? -14 -3.602 -0.238 1 96.38 176 GLU A C 1
ATOM 1386 O O . GLU A 1 176 ? -15.227 -3.5 -0.231 1 96.38 176 GLU A O 1
ATOM 1391 N N . TRP A 1 177 ? -13.266 -3.662 -1.329 1 96.25 177 TRP A N 1
ATOM 1392 C CA . TRP A 1 177 ? -13.883 -3.707 -2.652 1 96.25 177 TRP A CA 1
ATOM 1393 C C . TRP A 1 177 ? -14.797 -4.918 -2.789 1 96.25 177 TRP A C 1
ATOM 1395 O O . TRP A 1 177 ? -15.93 -4.801 -3.26 1 96.25 177 TRP A O 1
ATOM 1405 N N . GLU A 1 178 ? -14.297 -6.051 -2.395 1 95.75 178 GLU A N 1
ATOM 1406 C CA . GLU A 1 178 ? -15.086 -7.281 -2.463 1 95.75 178 GLU A CA 1
ATOM 1407 C C . GLU A 1 178 ? -16.359 -7.176 -1.622 1 95.75 178 GLU A C 1
ATOM 1409 O O . GLU A 1 178 ? -17.438 -7.578 -2.062 1 95.75 178 GLU A O 1
ATOM 1414 N N . LEU A 1 179 ? -16.172 -6.66 -0.394 1 94.06 179 LEU A N 1
ATOM 1415 C CA . LEU A 1 179 ? -17.312 -6.488 0.502 1 94.06 179 LEU A CA 1
ATOM 1416 C C . LEU A 1 179 ? -18.359 -5.566 -0.117 1 94.06 179 LEU A C 1
ATOM 1418 O O . LEU A 1 179 ? -19.562 -5.828 -0.017 1 94.06 179 LEU A O 1
ATOM 1422 N N . ARG A 1 180 ? -17.906 -4.562 -0.724 1 92.81 180 ARG A N 1
ATOM 1423 C CA . ARG A 1 180 ? -18.828 -3.623 -1.363 1 92.81 180 ARG A CA 1
ATOM 1424 C C . ARG A 1 180 ? -19.578 -4.289 -2.512 1 92.81 180 ARG A C 1
ATOM 1426 O O . ARG A 1 180 ? -20.781 -4.066 -2.686 1 92.81 180 ARG A O 1
ATOM 1433 N N . GLN A 1 181 ? -18.828 -5.059 -3.33 1 91.81 181 GLN A N 1
ATOM 1434 C CA . GLN A 1 181 ? -19.453 -5.762 -4.449 1 91.81 181 GLN A CA 1
ATOM 1435 C C . GLN A 1 181 ? -20.547 -6.707 -3.967 1 91.81 181 GLN A C 1
ATOM 1437 O O . GLN A 1 181 ? -21.578 -6.855 -4.621 1 91.81 181 GLN A O 1
ATOM 1442 N N . LYS A 1 182 ? -20.328 -7.355 -2.846 1 90 182 LYS A N 1
ATOM 1443 C CA . LYS A 1 182 ? -21.312 -8.289 -2.289 1 90 182 LYS A CA 1
ATOM 1444 C C . LYS A 1 182 ? -22.547 -7.559 -1.797 1 90 182 LYS A C 1
ATOM 1446 O O . LYS A 1 182 ? -23.656 -8.086 -1.879 1 90 182 LYS A O 1
ATOM 1451 N N . GLN A 1 183 ? -22.375 -6.395 -1.332 1 87 183 GLN A N 1
ATOM 1452 C CA . GLN A 1 183 ? -23.5 -5.594 -0.837 1 87 183 GLN A CA 1
ATOM 1453 C C . GLN A 1 183 ? -24.328 -5.039 -1.988 1 87 183 GLN A C 1
ATOM 1455 O O . GLN A 1 183 ? -25.531 -4.84 -1.847 1 87 183 GLN A O 1
ATOM 1460 N N . THR A 1 184 ? -23.719 -4.723 -3.062 1 80.69 184 THR A N 1
ATOM 1461 C CA . THR A 1 184 ? -24.438 -4.145 -4.195 1 80.69 184 THR A CA 1
ATOM 1462 C C . THR A 1 184 ? -24.984 -5.246 -5.098 1 80.69 184 THR A C 1
ATOM 1464 O O . THR A 1 184 ? -25.797 -4.977 -5.98 1 80.69 184 THR A O 1
ATOM 1467 N N . GLY A 1 185 ? -24.781 -6.512 -4.793 1 69.12 185 GLY A N 1
ATOM 1468 C CA . GLY A 1 185 ? -25.266 -7.617 -5.609 1 69.12 185 GLY A CA 1
ATOM 1469 C C . GLY A 1 185 ? -24.516 -7.746 -6.93 1 69.12 185 GLY A C 1
ATOM 1470 O O . GLY A 1 185 ? -25.031 -8.367 -7.867 1 69.12 185 GLY A O 1
ATOM 1471 N N . THR A 1 186 ? -23.562 -6.938 -7.207 1 55.75 186 THR A N 1
ATOM 1472 C CA . THR A 1 186 ? -22.859 -6.98 -8.484 1 55.75 186 THR A CA 1
ATOM 1473 C C . THR A 1 186 ? -21.781 -8.062 -8.477 1 55.75 186 THR A C 1
ATOM 1475 O O . THR A 1 186 ? -20.734 -7.91 -7.844 1 55.75 186 THR A O 1
ATOM 1478 N N . SER A 1 187 ? -22.109 -9.203 -8.219 1 48.03 187 SER A N 1
ATOM 1479 C CA . SER A 1 187 ? -21.203 -10.336 -8.32 1 48.03 187 SER A CA 1
ATOM 1480 C C . SER A 1 187 ? -20.438 -10.312 -9.641 1 48.03 187 SER A C 1
ATOM 1482 O O . SER A 1 187 ? -21.047 -10.25 -10.711 1 48.03 187 SER A O 1
ATOM 1484 N N . THR A 1 188 ? -19.047 -9.938 -9.57 1 35.94 188 THR A N 1
ATOM 1485 C CA . THR A 1 188 ? -18.312 -10.102 -10.82 1 35.94 188 THR A CA 1
ATOM 1486 C C . THR A 1 188 ? -18.172 -11.578 -11.18 1 35.94 188 THR A C 1
ATOM 1488 O O . THR A 1 188 ? -18.047 -12.422 -10.297 1 35.94 188 THR A O 1
ATOM 1491 N N . MET B 1 1 ? 18.984 15.359 8.711 1 63.56 1 MET B N 1
ATOM 1492 C CA . MET B 1 1 ? 18.438 14.578 9.812 1 63.56 1 MET B CA 1
ATOM 1493 C C . MET B 1 1 ? 17.969 13.211 9.336 1 63.56 1 MET B C 1
ATOM 1495 O O . MET B 1 1 ? 17.547 13.055 8.188 1 63.56 1 MET B O 1
ATOM 1499 N N . SER B 1 2 ? 18.375 12.172 10.008 1 83.94 2 SER B N 1
ATOM 1500 C CA . SER B 1 2 ? 18.094 10.789 9.656 1 83.94 2 SER B CA 1
ATOM 1501 C C . SER B 1 2 ? 16.625 10.445 9.883 1 83.94 2 SER B C 1
ATOM 1503 O O . SER B 1 2 ? 16 10.961 10.805 1 83.94 2 SER B O 1
ATOM 1505 N N . ILE B 1 3 ? 16.062 9.789 9.031 1 89.75 3 ILE B N 1
ATOM 1506 C CA . ILE B 1 3 ? 14.688 9.312 9.188 1 89.75 3 ILE B CA 1
ATOM 1507 C C . ILE B 1 3 ? 14.648 8.164 10.195 1 89.75 3 ILE B C 1
ATOM 1509 O O . ILE B 1 3 ? 15.305 7.137 10.008 1 89.75 3 ILE B O 1
ATOM 1513 N N . VAL B 1 4 ? 13.969 8.352 11.266 1 90.81 4 VAL B N 1
ATOM 1514 C CA . VAL B 1 4 ? 13.797 7.332 12.297 1 90.81 4 VAL B CA 1
ATOM 1515 C C . VAL B 1 4 ? 12.305 7.094 12.547 1 90.81 4 VAL B C 1
ATOM 1517 O O . VAL B 1 4 ? 11.539 8.047 12.719 1 90.81 4 VAL B O 1
ATOM 1520 N N . ILE B 1 5 ? 11.938 5.863 12.516 1 94.69 5 ILE B N 1
ATOM 1521 C CA . ILE B 1 5 ? 10.586 5.473 12.891 1 94.69 5 ILE B CA 1
ATOM 1522 C C . ILE B 1 5 ? 10.57 4.98 14.336 1 94.69 5 ILE B C 1
ATOM 1524 O O . ILE B 1 5 ? 11.203 3.971 14.664 1 94.69 5 ILE B O 1
ATOM 1528 N N . CYS B 1 6 ? 9.836 5.637 15.164 1 94.5 6 CYS B N 1
ATOM 1529 C CA . CYS B 1 6 ? 9.805 5.309 16.578 1 94.5 6 CYS B CA 1
ATOM 1530 C C . CYS B 1 6 ? 8.516 4.57 16.938 1 94.5 6 CYS B C 1
ATOM 1532 O O . CYS B 1 6 ? 7.516 4.68 16.234 1 94.5 6 CYS B O 1
ATOM 1534 N N . PRO B 1 7 ? 8.602 3.789 18.031 1 95.19 7 PRO B N 1
ATOM 1535 C CA . PRO B 1 7 ? 7.359 3.209 18.531 1 95.19 7 PRO B CA 1
ATOM 1536 C C . PRO B 1 7 ? 6.316 4.266 18.891 1 95.19 7 PRO B C 1
ATOM 1538 O O . PRO B 1 7 ? 6.664 5.418 19.156 1 95.19 7 PRO B O 1
ATOM 1541 N N . PRO B 1 8 ? 5.07 3.865 18.797 1 95.12 8 PRO B N 1
ATOM 1542 C CA . PRO B 1 8 ? 4.023 4.824 19.141 1 95.12 8 PRO B CA 1
ATOM 1543 C C . PRO B 1 8 ? 4.16 5.348 20.578 1 95.12 8 PRO B C 1
ATOM 1545 O O . PRO B 1 8 ? 4.539 4.594 21.484 1 95.12 8 PRO B O 1
ATOM 1548 N N . SER B 1 9 ? 3.877 6.613 20.734 1 93.12 9 SER B N 1
ATOM 1549 C CA . SER B 1 9 ? 3.887 7.234 22.047 1 93.12 9 SER B CA 1
ATOM 1550 C C . SER B 1 9 ? 2.471 7.539 22.531 1 93.12 9 SER B C 1
ATOM 1552 O O . SER B 1 9 ? 1.686 8.148 21.797 1 93.12 9 SER B O 1
ATOM 1554 N N . PRO B 1 10 ? 2.158 7.164 23.734 1 93.31 10 PRO B N 1
ATOM 1555 C CA . PRO B 1 10 ? 0.834 7.48 24.266 1 93.31 10 PRO B CA 1
ATOM 1556 C C . PRO B 1 10 ? 0.635 8.977 24.5 1 93.31 10 PRO B C 1
ATOM 1558 O O . PRO B 1 10 ? -0.487 9.422 24.766 1 93.31 10 PRO B O 1
ATOM 1561 N N . SER B 1 11 ? 1.648 9.758 24.391 1 93.88 11 SER B N 1
ATOM 1562 C CA . SER B 1 11 ? 1.552 11.188 24.672 1 93.88 11 SER B CA 1
ATOM 1563 C C . SER B 1 11 ? 1.126 11.969 23.422 1 93.88 11 SER B C 1
ATOM 1565 O O . SER B 1 11 ? 0.75 13.133 23.531 1 93.88 11 SER B O 1
ATOM 1567 N N . TRP B 1 12 ? 1.204 11.352 22.266 1 95.31 12 TRP B N 1
ATOM 1568 C CA . TRP B 1 12 ? 0.985 12.055 21 1 95.31 12 TRP B CA 1
ATOM 1569 C C . TRP B 1 12 ? -0.383 12.727 20.984 1 95.31 12 TRP B C 1
ATOM 1571 O O . TRP B 1 12 ? -0.501 13.898 20.625 1 95.31 12 TRP B O 1
ATOM 1581 N N . PRO B 1 13 ? -1.462 12.023 21.469 1 96.12 13 PRO B N 1
ATOM 1582 C CA . PRO B 1 13 ? -2.771 12.68 21.453 1 96.12 13 PRO B CA 1
ATOM 1583 C C . PRO B 1 13 ? -2.828 13.93 22.328 1 96.12 13 PRO B C 1
ATOM 1585 O O . PRO B 1 13 ? -3.357 14.961 21.906 1 96.12 13 PRO B O 1
ATOM 1588 N N . ALA B 1 14 ? -2.277 13.852 23.469 1 95.81 14 ALA B N 1
ATOM 1589 C CA . ALA B 1 14 ? -2.283 14.992 24.375 1 95.81 14 ALA B CA 1
ATOM 1590 C C . ALA B 1 14 ? -1.438 16.141 23.828 1 95.81 14 ALA B C 1
ATOM 1592 O O . ALA B 1 14 ? -1.792 17.312 23.984 1 95.81 14 ALA B O 1
ATOM 1593 N N . GLU B 1 15 ? -0.29 15.805 23.266 1 94.38 15 GLU B N 1
ATOM 1594 C CA . GLU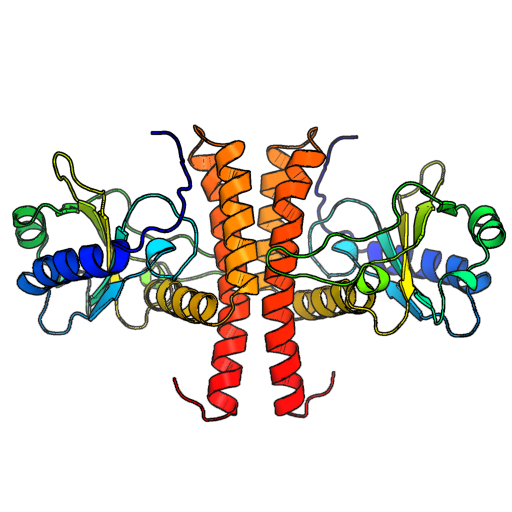 B 1 15 ? 0.567 16.812 22.656 1 94.38 15 GLU B CA 1
ATOM 1595 C C . GLU B 1 15 ? -0.138 17.5 21.484 1 94.38 15 GLU B C 1
ATOM 1597 O O . GLU B 1 15 ? -0.05 18.719 21.344 1 94.38 15 GLU B O 1
ATOM 1602 N N . TYR B 1 16 ? -0.824 16.734 20.734 1 97.06 16 TYR B N 1
ATOM 1603 C CA . TYR B 1 16 ? -1.627 17.297 19.656 1 97.06 16 TYR B CA 1
ATOM 1604 C C . TYR B 1 16 ? -2.648 18.297 20.219 1 97.06 16 TYR B C 1
ATOM 1606 O O . TYR B 1 16 ? -2.824 19.375 19.672 1 97.06 16 TYR B O 1
ATOM 1614 N N . GLU B 1 17 ? -3.342 17.922 21.219 1 97.62 17 GLU B N 1
ATOM 1615 C CA . GLU B 1 17 ? -4.383 18.781 21.766 1 97.62 17 GLU B CA 1
ATOM 1616 C C . GLU B 1 17 ? -3.807 20.125 22.234 1 97.62 17 GLU B C 1
ATOM 1618 O O . GLU B 1 17 ? -4.445 21.172 22.078 1 97.62 17 GLU B O 1
ATOM 1623 N N . THR B 1 18 ? -2.646 20.078 22.781 1 95.75 18 THR B N 1
ATOM 1624 C CA . THR B 1 18 ? -1.971 21.297 23.203 1 95.75 18 THR B CA 1
ATOM 1625 C C . THR B 1 18 ? -1.664 22.188 22 1 95.75 18 THR B C 1
ATOM 1627 O O . THR B 1 18 ? -1.931 23.391 22.031 1 95.75 18 THR B O 1
ATOM 1630 N N . LEU B 1 19 ? -1.146 21.609 21 1 96 19 LEU B N 1
ATOM 1631 C CA . LEU B 1 19 ? -0.808 22.344 19.797 1 96 19 LEU B CA 1
ATOM 1632 C C . LEU B 1 19 ? -2.066 22.859 19.109 1 96 19 LEU B C 1
ATOM 1634 O O . LEU B 1 19 ? -2.09 24 18.625 1 96 19 LEU B O 1
ATOM 1638 N N . ARG B 1 20 ? -3.068 21.984 19.078 1 97.88 20 ARG B N 1
ATOM 1639 C CA . ARG B 1 20 ? -4.348 22.359 18.484 1 97.88 20 ARG B CA 1
ATOM 1640 C C . ARG B 1 20 ? -4.895 23.625 19.109 1 97.88 20 ARG B C 1
ATOM 1642 O O . ARG B 1 20 ? -5.348 24.531 18.406 1 97.88 20 ARG B O 1
ATOM 1649 N N . ALA B 1 21 ? -4.863 23.75 20.422 1 97.44 21 ALA B N 1
ATOM 1650 C CA . ALA B 1 21 ? -5.379 24.922 21.141 1 97.44 21 ALA B CA 1
ATOM 1651 C C . ALA B 1 21 ? -4.602 26.172 20.766 1 97.44 21 ALA B C 1
ATOM 1653 O O . ALA B 1 21 ? -5.195 27.25 20.578 1 97.44 21 ALA B O 1
ATOM 1654 N N . LYS B 1 22 ? -3.297 26.062 20.641 1 95.94 22 LYS B N 1
ATOM 1655 C CA . LYS B 1 22 ? -2.463 27.188 20.25 1 95.94 22 LYS B CA 1
ATOM 1656 C C . LYS B 1 22 ? -2.805 27.656 18.828 1 95.94 22 LYS B C 1
ATOM 1658 O O . LYS B 1 22 ? -2.973 28.844 18.594 1 95.94 22 LYS B O 1
ATOM 1663 N N . ILE B 1 23 ? -2.953 26.734 17.953 1 97.81 23 ILE B N 1
ATOM 1664 C CA . ILE B 1 23 ? -3.236 27.031 16.547 1 97.81 23 ILE B CA 1
ATOM 1665 C C . ILE B 1 23 ? -4.637 27.625 16.422 1 97.81 23 ILE B C 1
ATOM 1667 O O . ILE B 1 23 ? -4.844 28.594 15.672 1 97.81 23 ILE B O 1
ATOM 1671 N N . ALA B 1 24 ? -5.578 27.094 17.203 1 98 24 ALA B N 1
ATOM 1672 C CA . ALA B 1 24 ? -6.961 27.547 17.172 1 98 24 ALA B CA 1
ATOM 1673 C C . ALA B 1 24 ? -7.059 29.016 17.578 1 98 24 ALA B C 1
ATOM 1675 O O . ALA B 1 24 ? -7.922 29.75 17.078 1 98 24 ALA B O 1
ATOM 1676 N N . SER B 1 25 ? -6.242 29.5 18.375 1 97.38 25 SER B N 1
ATOM 1677 C CA . SER B 1 25 ? -6.289 30.859 18.891 1 97.38 25 SER B CA 1
ATOM 1678 C C . SER B 1 25 ? -5.973 31.891 17.812 1 97.38 25 SER B C 1
ATOM 1680 O O . SER B 1 25 ? -6.312 33.062 17.938 1 97.38 25 SER B O 1
ATOM 1682 N N . VAL B 1 26 ? -5.332 31.469 16.75 1 97.69 26 VAL B N 1
ATOM 1683 C CA . VAL B 1 26 ? -4.949 32.406 15.711 1 97.69 26 VAL B CA 1
ATOM 1684 C C . VAL B 1 26 ? -5.582 32 14.383 1 97.69 26 VAL B C 1
ATOM 1686 O O . VAL B 1 26 ? -5.348 32.656 13.352 1 97.69 26 VAL B O 1
ATOM 1689 N N . ALA B 1 27 ? -6.371 30.891 14.352 1 98.06 27 ALA B N 1
ATOM 1690 C CA . ALA B 1 27 ? -6.977 30.375 13.125 1 98.06 27 ALA B CA 1
ATOM 1691 C C . ALA B 1 27 ? -8.18 31.203 12.703 1 98.06 27 ALA B C 1
ATOM 1693 O O . ALA B 1 27 ? -8.812 31.859 13.539 1 98.06 27 ALA B O 1
ATOM 1694 N N . PRO B 1 28 ? -8.453 31.125 11.391 1 97.5 28 PRO B N 1
ATOM 1695 C CA . PRO B 1 28 ? -9.719 31.734 10.969 1 97.5 28 PRO B CA 1
ATOM 1696 C C . PRO B 1 28 ? -10.93 31.109 11.656 1 97.5 28 PRO B C 1
ATOM 1698 O O . PRO B 1 28 ? -10.875 29.953 12.078 1 97.5 28 PRO B O 1
ATOM 1701 N N . THR B 1 29 ? -12.062 31.828 11.797 1 93.38 29 THR B N 1
ATOM 1702 C CA . THR B 1 29 ? -13.242 31.453 12.562 1 93.38 29 THR B CA 1
ATOM 1703 C C . THR B 1 29 ? -13.805 30.125 12.094 1 93.38 29 THR B C 1
ATOM 1705 O O . THR B 1 29 ? -14.219 29.297 12.914 1 93.38 29 THR B O 1
ATOM 1708 N N . ASN B 1 30 ? -13.789 29.719 10.898 1 94.94 30 ASN B N 1
ATOM 1709 C CA . ASN B 1 30 ? -14.43 28.5 10.398 1 94.94 30 ASN B CA 1
ATOM 1710 C C . ASN B 1 30 ? -13.406 27.391 10.156 1 94.94 30 ASN B C 1
ATOM 1712 O O . ASN B 1 30 ? -13.727 26.375 9.531 1 94.94 30 ASN B O 1
ATOM 1716 N N . ALA B 1 31 ? -12.234 27.609 10.758 1 98.38 31 ALA B N 1
ATOM 1717 C CA . ALA B 1 31 ? -11.18 26.641 10.484 1 98.38 31 ALA B CA 1
ATOM 1718 C C . ALA B 1 31 ? -11.422 25.344 11.25 1 98.38 31 ALA B C 1
ATOM 1720 O O . ALA B 1 31 ? -11.922 25.359 12.383 1 98.38 31 ALA B O 1
ATOM 1721 N N . GLN B 1 32 ? -11.18 24.219 10.648 1 98.56 32 GLN B N 1
ATOM 1722 C CA . GLN B 1 32 ? -11.141 22.922 11.289 1 98.56 32 GLN B CA 1
ATOM 1723 C C . GLN B 1 32 ? -9.711 22.438 11.492 1 98.56 32 GLN B C 1
ATOM 1725 O O . GLN B 1 32 ? -8.883 22.531 10.586 1 98.56 32 GLN B O 1
ATOM 1730 N N . ILE B 1 33 ? -9.391 22.031 12.703 1 98.75 33 ILE B N 1
ATOM 1731 C CA . ILE B 1 33 ? -8.039 21.578 13.031 1 98.75 33 ILE B CA 1
ATOM 1732 C C . ILE B 1 33 ? -8.062 20.094 13.359 1 98.75 33 ILE B C 1
ATOM 1734 O O . ILE B 1 33 ? -8.773 19.656 14.273 1 98.75 33 ILE B O 1
ATOM 1738 N N . ASP B 1 34 ? -7.297 19.297 12.641 1 98.81 34 ASP B N 1
ATOM 1739 C CA . ASP B 1 34 ? -7.305 17.844 12.781 1 98.81 34 ASP B CA 1
ATOM 1740 C C . ASP B 1 34 ? -5.895 17.297 12.984 1 98.81 34 ASP B C 1
ATOM 1742 O O . ASP B 1 34 ? -4.941 17.781 12.359 1 98.81 34 ASP B O 1
ATOM 1746 N N . HIS B 1 35 ? -5.801 16.328 13.906 1 98.75 35 HIS B N 1
ATOM 1747 C CA . HIS B 1 35 ? -4.594 15.516 13.969 1 98.75 35 HIS B CA 1
ATOM 1748 C C . HIS B 1 35 ? -4.488 14.586 12.766 1 98.75 35 HIS B C 1
ATOM 1750 O O . HIS B 1 35 ? -5.414 13.828 12.484 1 98.75 35 HIS B O 1
ATOM 1756 N N . ILE B 1 36 ? -3.424 14.719 11.984 1 98.44 36 ILE B N 1
ATOM 1757 C CA . ILE B 1 36 ? -3.236 13.844 10.836 1 98.44 36 ILE B CA 1
ATOM 1758 C C . ILE B 1 36 ? -1.869 13.172 10.914 1 98.44 36 ILE B C 1
ATOM 1760 O O . ILE B 1 36 ? -1.167 13.297 11.922 1 98.44 36 ILE B O 1
ATOM 1764 N N . GLY B 1 37 ? -1.523 12.352 9.852 1 97.31 37 GLY B N 1
ATOM 1765 C CA . GLY B 1 37 ? -0.261 11.633 9.852 1 97.31 37 GLY B CA 1
ATOM 1766 C C . GLY B 1 37 ? -0.286 10.391 10.719 1 97.31 37 GLY B C 1
ATOM 1767 O O . GLY B 1 37 ? -1.311 10.062 11.32 1 97.31 37 GLY B O 1
ATOM 1768 N N . SER B 1 38 ? 0.86 9.781 10.797 1 97.06 38 SER B N 1
ATOM 1769 C CA . SER B 1 38 ? 0.953 8.477 11.453 1 97.06 38 SER B CA 1
ATOM 1770 C C . SER B 1 38 ? 0.746 8.594 12.961 1 97.06 38 SER B C 1
ATOM 1772 O O . SER B 1 38 ? 0.228 7.676 13.594 1 97.06 38 SER B O 1
ATOM 1774 N N . THR B 1 39 ? 1.15 9.734 13.555 1 97.38 39 THR B N 1
ATOM 1775 C CA . THR B 1 39 ? 0.997 9.906 14.992 1 97.38 39 THR B CA 1
ATOM 1776 C C . THR B 1 39 ? -0.477 10.039 15.367 1 97.38 39 THR B C 1
ATOM 1778 O O . THR B 1 39 ? -0.833 9.953 16.547 1 97.38 39 THR B O 1
ATOM 1781 N N . SER B 1 40 ? -1.336 10.273 14.398 1 98 40 SER B N 1
ATOM 1782 C CA . SER B 1 40 ? -2.77 10.398 14.641 1 98 40 SER B CA 1
ATOM 1783 C C . SER B 1 40 ? -3.449 9.039 14.664 1 98 40 SER B C 1
ATOM 1785 O O . SER B 1 40 ? -4.648 8.938 14.93 1 98 40 SER B O 1
ATOM 1787 N N . VAL B 1 41 ? -2.805 7.957 14.344 1 97.81 41 VAL B N 1
ATOM 1788 C CA . VAL B 1 41 ? -3.305 6.586 14.336 1 97.81 41 VAL B CA 1
ATOM 1789 C C . VAL B 1 41 ? -2.738 5.824 15.531 1 97.81 41 VAL B C 1
ATOM 1791 O O . VAL B 1 41 ? -1.52 5.684 15.664 1 97.81 41 VAL B O 1
ATOM 1794 N N . SER B 1 42 ? -3.584 5.328 16.344 1 95.31 42 SER B N 1
ATOM 1795 C CA . SER B 1 42 ? -3.166 4.641 17.562 1 95.31 42 SER B CA 1
ATOM 1796 C C . SER B 1 42 ? -2.301 3.426 17.25 1 95.31 42 SER B C 1
ATOM 1798 O O . SER B 1 42 ? -2.605 2.668 16.312 1 95.31 42 SER B O 1
ATOM 1800 N N . ASN B 1 43 ? -1.179 3.279 17.938 1 93.12 43 ASN B N 1
ATOM 1801 C CA . ASN B 1 43 ? -0.3 2.115 17.891 1 93.12 43 ASN B CA 1
ATOM 1802 C C . ASN B 1 43 ? 0.457 2.033 16.562 1 93.12 43 ASN B C 1
ATOM 1804 O O . ASN B 1 43 ? 0.986 0.977 16.219 1 93.12 43 ASN B O 1
ATOM 1808 N N . LEU B 1 44 ? 0.462 3.018 15.781 1 96.81 44 LEU B N 1
ATOM 1809 C CA . LEU B 1 44 ? 1.219 3.051 14.539 1 96.81 44 LEU B CA 1
ATOM 1810 C C . LEU B 1 44 ? 2.578 3.715 14.742 1 96.81 44 LEU B C 1
ATOM 1812 O O . LEU B 1 44 ? 2.65 4.887 15.125 1 96.81 44 LEU B O 1
ATOM 1816 N N . PRO B 1 45 ? 3.652 2.967 14.555 1 96.44 45 PRO B N 1
ATOM 1817 C CA . PRO B 1 45 ? 4.973 3.6 14.578 1 96.44 45 PRO B CA 1
ATOM 1818 C C . PRO B 1 45 ? 5.082 4.77 13.602 1 96.44 45 PRO B C 1
ATOM 1820 O O . PRO B 1 45 ? 4.484 4.734 12.516 1 96.44 45 PRO B O 1
ATOM 1823 N N . ALA B 1 46 ? 5.816 5.762 13.992 1 96.19 46 ALA B N 1
ATOM 1824 C CA . ALA B 1 46 ? 5.852 6.992 13.203 1 96.19 46 ALA B CA 1
ATOM 1825 C C . ALA B 1 46 ? 7.152 7.754 13.43 1 96.19 46 ALA B C 1
ATOM 1827 O O . ALA B 1 46 ? 7.91 7.441 14.352 1 96.19 46 ALA B O 1
ATOM 1828 N N . LYS B 1 47 ? 7.469 8.672 12.461 1 93.5 47 LYS B N 1
ATOM 1829 C CA . LYS B 1 47 ? 8.43 9.719 12.805 1 93.5 47 LYS B CA 1
ATOM 1830 C C . LYS B 1 47 ? 7.938 10.547 13.984 1 93.5 47 LYS B C 1
ATOM 1832 O O . LYS B 1 47 ? 6.738 10.781 14.133 1 93.5 47 LYS B O 1
ATOM 1837 N N . ASN B 1 48 ? 8.844 10.938 14.742 1 92.06 48 ASN B N 1
ATOM 1838 C CA . ASN B 1 48 ? 8.5 11.695 15.938 1 92.06 48 ASN B CA 1
ATOM 1839 C C . ASN B 1 48 ? 8.125 13.133 15.609 1 92.06 48 ASN B C 1
ATOM 1841 O O . ASN B 1 48 ? 8.734 14.07 16.125 1 92.06 48 ASN B O 1
ATOM 1845 N N . ILE B 1 49 ? 7.102 13.32 14.82 1 94.44 49 ILE B N 1
ATOM 1846 C CA . ILE B 1 49 ? 6.59 14.617 14.375 1 94.44 49 ILE B CA 1
ATOM 1847 C C . ILE B 1 49 ? 5.062 14.609 14.43 1 94.44 49 ILE B C 1
ATOM 1849 O O . ILE B 1 49 ? 4.418 13.688 13.93 1 94.44 49 ILE B O 1
ATOM 1853 N N . ILE B 1 50 ? 4.477 15.547 15.055 1 96.44 50 ILE B N 1
ATOM 1854 C CA . ILE B 1 50 ? 3.027 15.703 15.062 1 96.44 50 ILE B CA 1
ATOM 1855 C C . ILE B 1 50 ? 2.584 16.516 13.852 1 96.44 50 ILE B C 1
ATOM 1857 O O . ILE B 1 50 ? 2.918 17.703 13.742 1 96.44 50 ILE B O 1
ATOM 1861 N N . ASP B 1 51 ? 1.839 15.906 12.992 1 97.88 51 ASP B N 1
ATOM 1862 C CA . ASP B 1 51 ? 1.274 16.594 11.836 1 97.88 51 ASP B CA 1
ATOM 1863 C C . ASP B 1 51 ? -0.149 17.062 12.125 1 97.88 51 ASP B C 1
ATOM 1865 O O . ASP B 1 51 ? -0.952 16.328 12.695 1 97.88 51 ASP B O 1
ATOM 1869 N N . ILE B 1 52 ? -0.404 18.266 11.727 1 98.69 52 ILE B N 1
ATOM 1870 C CA . ILE B 1 52 ? -1.697 18.906 11.945 1 98.69 52 ILE B CA 1
ATOM 1871 C C . ILE B 1 52 ? -2.209 19.5 10.641 1 98.69 52 ILE B C 1
ATOM 1873 O O . ILE B 1 52 ? -1.441 20.109 9.891 1 98.69 52 ILE B O 1
ATOM 1877 N N . GLN B 1 53 ? -3.451 19.312 10.375 1 98.88 53 GLN B N 1
ATOM 1878 C CA . GLN B 1 53 ? -4.09 19.984 9.242 1 98.88 53 GLN B CA 1
ATOM 1879 C C . GLN B 1 53 ? -5.078 21.047 9.711 1 98.88 53 GLN B C 1
ATOM 1881 O O . GLN B 1 53 ? -5.941 20.766 10.547 1 98.88 53 GLN B O 1
ATOM 1886 N N . MET B 1 54 ? -4.906 22.188 9.258 1 98.81 54 MET B N 1
ATOM 1887 C CA . MET B 1 54 ? -5.926 23.234 9.359 1 98.81 54 MET B CA 1
ATOM 1888 C C . MET B 1 54 ? -6.676 23.391 8.039 1 98.81 54 MET B C 1
ATOM 1890 O O . MET B 1 54 ? -6.078 23.734 7.02 1 98.81 54 MET B O 1
ATOM 1894 N N . SER B 1 55 ? -7.93 23.094 8.055 1 98.81 55 SER B N 1
ATOM 1895 C CA . SER B 1 55 ? -8.797 23.281 6.895 1 98.81 55 SER B CA 1
ATOM 1896 C C . SER B 1 55 ? -9.484 24.641 6.934 1 98.81 55 SER B C 1
ATOM 1898 O O . SER B 1 55 ? -10.086 25.016 7.949 1 98.81 55 SER B O 1
ATOM 1900 N N . VAL B 1 56 ? -9.391 25.359 5.852 1 98.75 56 VAL B N 1
ATOM 1901 C CA . VAL B 1 56 ? -9.945 26.703 5.797 1 98.75 56 VAL B CA 1
ATOM 1902 C C . VAL B 1 56 ? -10.781 26.875 4.527 1 98.75 56 VAL B C 1
ATOM 1904 O O . VAL B 1 56 ? -10.719 26.047 3.621 1 98.75 56 VAL B O 1
ATOM 1907 N N . ASP B 1 57 ? -11.609 27.953 4.477 1 98.19 57 ASP B N 1
ATOM 1908 C CA . ASP B 1 57 ? -12.383 28.25 3.271 1 98.19 57 ASP B CA 1
ATOM 1909 C C . ASP B 1 57 ? -11.469 28.688 2.131 1 98.19 57 ASP B C 1
ATOM 1911 O O . ASP B 1 57 ? -11.648 28.281 0.986 1 98.19 57 ASP B O 1
ATOM 1915 N N . LYS B 1 58 ? -10.508 29.594 2.482 1 97.88 58 LYS B N 1
ATOM 1916 C CA . LYS B 1 58 ? -9.516 30.109 1.542 1 97.88 58 LYS B CA 1
ATOM 1917 C C . LYS B 1 58 ? -8.148 30.25 2.205 1 97.88 58 LYS B C 1
ATOM 1919 O O . LYS B 1 58 ? -8.055 30.672 3.359 1 97.88 58 LYS B O 1
ATOM 1924 N N . LEU B 1 59 ? -7.09 29.906 1.438 1 97.44 59 LEU B N 1
ATOM 1925 C CA . LEU B 1 59 ? -5.73 29.984 1.967 1 97.44 59 LEU B CA 1
ATOM 1926 C C . LEU B 1 59 ? -5.371 31.406 2.348 1 97.44 59 LEU B C 1
ATOM 1928 O O . LEU B 1 59 ? -4.621 31.641 3.299 1 97.44 59 LEU B O 1
ATOM 1932 N N . GLU B 1 60 ? -5.906 32.375 1.683 1 96.44 60 GLU B N 1
ATOM 1933 C CA . GLU B 1 60 ? -5.582 33.781 1.893 1 96.44 60 GLU B CA 1
ATOM 1934 C C . GLU B 1 60 ? -6.07 34.281 3.256 1 96.44 60 GLU B C 1
ATOM 1936 O O . GLU B 1 60 ? -5.656 35.344 3.73 1 96.44 60 GLU B O 1
ATOM 1941 N N . GLN B 1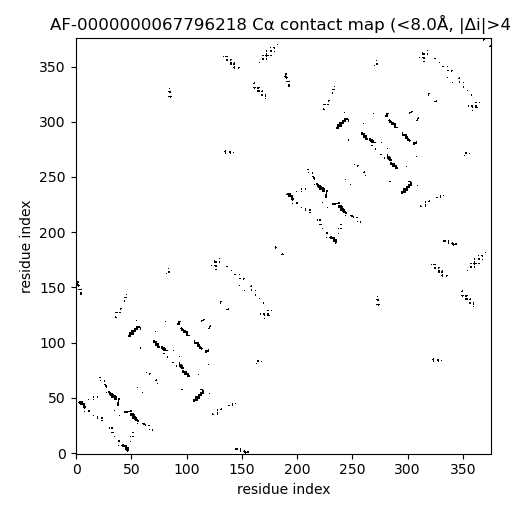 61 ? -6.973 33.5 3.869 1 97.12 61 GLN B N 1
ATOM 1942 C CA . GLN B 1 61 ? -7.547 33.875 5.152 1 97.12 61 GLN B CA 1
ATOM 1943 C C . GLN B 1 61 ? -6.566 33.625 6.293 1 97.12 61 GLN B C 1
ATOM 1945 O O . GLN B 1 61 ? -6.777 34.062 7.418 1 97.12 61 GLN B O 1
ATOM 1950 N N . VAL B 1 62 ? -5.52 32.938 6.043 1 97.56 62 VAL B N 1
ATOM 1951 C CA . VAL B 1 62 ? -4.57 32.531 7.082 1 97.56 62 VAL B CA 1
ATOM 1952 C C . VAL B 1 62 ? -3.668 33.719 7.426 1 97.56 62 VAL B C 1
ATOM 1954 O O . VAL B 1 62 ? -3.08 34.344 6.535 1 97.56 62 VAL B O 1
ATOM 1957 N N . ASP B 1 63 ? -3.59 34.062 8.656 1 97.69 63 ASP B N 1
ATOM 1958 C CA . ASP B 1 63 ? -2.695 35.125 9.148 1 97.69 63 ASP B CA 1
ATOM 1959 C C . ASP B 1 63 ? -1.306 34.562 9.445 1 97.69 63 ASP B C 1
ATOM 1961 O O . ASP B 1 63 ? -1.047 34.062 10.539 1 97.69 63 ASP B O 1
ATOM 1965 N N . ILE B 1 64 ? -0.411 34.688 8.547 1 97 64 ILE B N 1
ATOM 1966 C CA . ILE B 1 64 ? 0.925 34.094 8.609 1 97 64 ILE B CA 1
ATOM 1967 C C . ILE B 1 64 ? 1.683 34.688 9.805 1 97 64 ILE B C 1
ATOM 1969 O O . ILE B 1 64 ? 2.404 33.969 10.492 1 97 64 ILE B O 1
ATOM 1973 N N . GLU B 1 65 ? 1.523 35.969 10.047 1 97.06 65 GLU B N 1
ATOM 1974 C CA . GLU B 1 65 ? 2.205 36.625 11.164 1 97.06 65 GLU B CA 1
ATOM 1975 C C . GLU B 1 65 ? 1.692 36.094 12.5 1 97.06 65 GLU B C 1
ATOM 1977 O O . GLU B 1 65 ? 2.465 35.938 13.445 1 97.06 65 GLU B O 1
ATOM 1982 N N . ALA B 1 66 ? 0.392 35.875 12.578 1 97.44 66 ALA B N 1
ATOM 1983 C CA . ALA B 1 66 ? -0.179 35.312 13.797 1 97.44 66 ALA B CA 1
ATOM 1984 C C . ALA B 1 66 ? 0.391 33.938 14.078 1 97.44 66 ALA B C 1
ATOM 1986 O O . ALA B 1 66 ? 0.703 33.594 15.227 1 97.44 66 ALA B O 1
ATOM 1987 N N . LEU B 1 67 ? 0.5 33.125 13.039 1 97.06 67 LEU B N 1
ATOM 1988 C CA . LEU B 1 67 ? 1.088 31.781 13.188 1 97.06 67 LEU B CA 1
ATOM 1989 C C . LEU B 1 67 ? 2.541 31.875 13.641 1 97.06 67 LEU B C 1
ATOM 1991 O O . LEU B 1 67 ? 2.992 31.078 14.461 1 97.06 67 LEU B O 1
ATOM 1995 N N . ARG B 1 68 ? 3.248 32.844 13.156 1 95.5 68 ARG B N 1
ATOM 1996 C CA . ARG B 1 68 ? 4.637 33.062 13.547 1 95.5 68 ARG B CA 1
ATOM 1997 C C . ARG B 1 68 ? 4.75 33.375 15.039 1 95.5 68 ARG B C 1
ATOM 1999 O O . ARG B 1 68 ? 5.668 32.875 15.703 1 95.5 68 ARG B O 1
ATOM 2006 N N . THR B 1 69 ? 3.83 34.125 15.555 1 95.12 69 THR B N 1
ATOM 2007 C CA . THR B 1 69 ? 3.861 34.531 16.953 1 95.12 69 THR B CA 1
ATOM 2008 C C . THR B 1 69 ? 3.727 33.312 17.875 1 95.12 69 THR B C 1
ATOM 2010 O O . THR B 1 69 ? 4.16 33.344 19.031 1 95.12 69 THR B O 1
ATOM 2013 N N . ILE B 1 70 ? 3.16 32.281 17.312 1 94.06 70 ILE B N 1
ATOM 2014 C CA . ILE B 1 70 ? 3.004 31.094 18.156 1 94.06 70 ILE B CA 1
ATOM 2015 C C . ILE B 1 70 ? 4.027 30.031 17.75 1 94.06 70 ILE B C 1
ATOM 2017 O O . ILE B 1 70 ? 3.906 28.859 18.125 1 94.06 70 ILE B O 1
ATOM 2021 N N . GLY B 1 71 ? 4.914 30.422 16.891 1 93.44 71 GLY B N 1
ATOM 2022 C CA . GLY B 1 71 ? 6.09 29.594 16.688 1 93.44 71 GLY B CA 1
ATOM 2023 C C . GLY B 1 71 ? 6.07 28.844 15.367 1 93.44 71 GLY B C 1
ATOM 2024 O O . GLY B 1 71 ? 6.941 28.016 15.109 1 93.44 71 GLY B O 1
ATOM 2025 N N . TYR B 1 72 ? 5.102 29.062 14.477 1 95.88 72 TYR B N 1
ATOM 2026 C CA . TYR B 1 72 ? 5.043 28.375 13.188 1 95.88 72 TYR B CA 1
ATOM 2027 C C . TYR B 1 72 ? 5.605 29.266 12.086 1 95.88 72 TYR B C 1
ATOM 2029 O O . TYR B 1 72 ? 5.125 30.391 11.867 1 95.88 72 TYR B O 1
ATOM 2037 N N . VAL B 1 73 ? 6.598 28.688 11.383 1 95.31 73 VAL B N 1
ATOM 2038 C CA . VAL B 1 73 ? 7.238 29.438 10.297 1 95.31 73 VAL B CA 1
ATOM 2039 C C . VAL B 1 73 ? 6.891 28.797 8.961 1 95.31 73 VAL B C 1
ATOM 2041 O O . VAL B 1 73 ? 6.996 27.578 8.805 1 95.31 73 VAL B O 1
ATOM 2044 N N . GLN B 1 74 ? 6.527 29.625 8.047 1 95.88 74 GLN B N 1
ATOM 2045 C CA . GLN B 1 74 ? 6.113 29.109 6.742 1 95.88 74 GLN B CA 1
ATOM 2046 C C . GLN B 1 74 ? 7.309 28.609 5.945 1 95.88 74 GLN B C 1
ATOM 2048 O O . GLN B 1 74 ? 8.367 29.234 5.922 1 95.88 74 GLN B O 1
ATOM 2053 N N . SER B 1 75 ? 7.121 27.422 5.406 1 94.19 75 SER B N 1
ATOM 2054 C CA . SER B 1 75 ? 8.055 26.938 4.391 1 94.19 75 SER B CA 1
ATOM 2055 C C . SER B 1 75 ? 7.613 27.359 2.992 1 94.19 75 SER B C 1
ATOM 2057 O O . SER B 1 75 ? 6.895 26.625 2.311 1 94.19 75 SER B O 1
ATOM 2059 N N . SER B 1 76 ? 8.102 28.406 2.475 1 87.94 76 SER B N 1
ATOM 2060 C CA . SER B 1 76 ? 7.605 29.062 1.267 1 87.94 76 SER B CA 1
ATOM 2061 C C . SER B 1 76 ? 7.863 28.203 0.033 1 87.94 76 SER B C 1
ATOM 2063 O O . SER B 1 76 ? 7.199 28.359 -0.993 1 87.94 76 SER B O 1
ATOM 2065 N N . GLY B 1 77 ? 8.625 27.281 0.13 1 89.25 77 GLY B N 1
ATOM 2066 C CA . GLY B 1 77 ? 8.93 26.438 -1.009 1 89.25 77 GLY B CA 1
ATOM 2067 C C . GLY B 1 77 ? 7.977 25.266 -1.147 1 89.25 77 GLY B C 1
ATOM 2068 O O . GLY B 1 77 ? 7.984 24.562 -2.166 1 89.25 77 GLY B O 1
ATOM 2069 N N . VAL B 1 78 ? 7.184 25.047 -0.235 1 91.5 78 VAL B N 1
ATOM 2070 C CA . VAL B 1 78 ? 6.242 23.938 -0.247 1 91.5 78 VAL B CA 1
ATOM 2071 C C . VAL B 1 78 ? 4.816 24.469 -0.385 1 91.5 78 VAL B C 1
ATOM 2073 O O . VAL B 1 78 ? 4.195 24.859 0.605 1 91.5 78 VAL B O 1
ATOM 2076 N N . LYS B 1 79 ? 4.309 24.469 -1.612 1 94.56 79 LYS B N 1
ATOM 2077 C CA . LYS B 1 79 ? 3.033 25.125 -1.873 1 94.56 79 LYS B CA 1
ATOM 2078 C C . LYS B 1 79 ? 2.004 24.141 -2.424 1 94.56 79 LYS B C 1
ATOM 2080 O O . LYS B 1 79 ? 0.83 24.484 -2.576 1 94.56 79 LYS B O 1
ATOM 2085 N N . VAL B 1 80 ? 2.5 22.984 -2.764 1 94.81 80 VAL B N 1
ATOM 2086 C CA . VAL B 1 80 ? 1.623 22 -3.391 1 94.81 80 VAL B CA 1
ATOM 2087 C C . VAL B 1 80 ? 1.94 20.609 -2.852 1 94.81 80 VAL B C 1
ATOM 2089 O O . VAL B 1 80 ? 3.1 20.297 -2.574 1 94.81 80 VAL B O 1
ATOM 2092 N N . ASP B 1 81 ? 0.876 19.844 -2.68 1 95.75 81 ASP B N 1
ATOM 2093 C CA . ASP B 1 81 ? 1.056 18.438 -2.311 1 95.75 81 ASP B CA 1
ATOM 2094 C C . ASP B 1 81 ? 1.352 17.578 -3.539 1 95.75 81 ASP B C 1
ATOM 2096 O O . ASP B 1 81 ? 1.173 18.031 -4.672 1 95.75 81 ASP B O 1
ATOM 2100 N N . HIS B 1 82 ? 1.808 16.391 -3.24 1 90.75 82 HIS B N 1
ATOM 2101 C CA . HIS B 1 82 ? 2.086 15.438 -4.312 1 90.75 82 HIS B CA 1
ATOM 2102 C C . HIS B 1 82 ? 0.805 15.023 -5.027 1 90.75 82 HIS B C 1
ATOM 2104 O O . HIS B 1 82 ? -0.251 14.906 -4.402 1 90.75 82 HIS B O 1
ATOM 2110 N N . CYS B 1 83 ? 0.954 14.812 -6.309 1 94 83 CYS B N 1
ATOM 2111 C CA . CYS B 1 83 ? -0.133 14.258 -7.109 1 94 83 CYS B CA 1
ATOM 2112 C C . CYS B 1 83 ? 0.019 12.75 -7.266 1 94 83 CYS B C 1
ATOM 2114 O O . CYS B 1 83 ? 1.053 12.273 -7.738 1 94 83 CYS B O 1
ATOM 2116 N N . PRO B 1 84 ? -0.99 11.953 -6.852 1 93.62 84 PRO B N 1
ATOM 2117 C CA . PRO B 1 84 ? -0.891 10.5 -7.016 1 93.62 84 PRO B CA 1
ATOM 2118 C C . PRO B 1 84 ? -0.596 10.094 -8.461 1 93.62 84 PRO B C 1
ATOM 2120 O O . PRO B 1 84 ? -1.126 10.695 -9.398 1 93.62 84 PRO B O 1
ATOM 2123 N N . PRO B 1 85 ? 0.209 9.055 -8.617 1 91.25 85 PRO B N 1
ATOM 2124 C CA . PRO B 1 85 ? 0.506 8.586 -9.977 1 91.25 85 PRO B CA 1
ATOM 2125 C C . PRO B 1 85 ? -0.748 8.18 -10.742 1 91.25 85 PRO B C 1
ATOM 2127 O O . PRO B 1 85 ? -1.665 7.586 -10.172 1 91.25 85 PRO B O 1
ATOM 2130 N N . GLY B 1 86 ? -0.739 8.57 -12.031 1 88.62 86 GLY B N 1
ATOM 2131 C CA . GLY B 1 86 ? -1.849 8.195 -12.891 1 88.62 86 GLY B CA 1
ATOM 2132 C C . GLY B 1 86 ? -3.02 9.156 -12.812 1 88.62 86 GLY B C 1
ATOM 2133 O O . GLY B 1 86 ? -4 9.008 -13.539 1 88.62 86 GLY B O 1
ATOM 2134 N N . GLN B 1 87 ? -2.887 10.094 -11.875 1 90.5 87 GLN B N 1
ATOM 2135 C CA . GLN B 1 87 ? -3.938 11.102 -11.766 1 90.5 87 GLN B CA 1
ATOM 2136 C C . GLN B 1 87 ? -3.471 12.445 -12.32 1 90.5 87 GLN B C 1
ATOM 2138 O O . GLN B 1 87 ? -2.271 12.727 -12.344 1 90.5 87 GLN B O 1
ATOM 2143 N N . LYS B 1 88 ? -4.375 13.203 -12.945 1 92.06 88 LYS B N 1
ATOM 2144 C CA . LYS B 1 88 ? -4.141 14.57 -13.391 1 92.06 88 LYS B CA 1
ATOM 2145 C C . LYS B 1 88 ? -5.039 15.555 -12.648 1 92.06 88 LYS B C 1
ATOM 2147 O O . LYS B 1 88 ? -6.121 15.906 -13.125 1 92.06 88 LYS B O 1
ATOM 2152 N N . LEU B 1 89 ? -4.492 16.016 -11.508 1 95.62 89 LEU B N 1
ATOM 2153 C CA . LEU B 1 89 ? -5.273 16.938 -10.688 1 95.62 89 LEU B CA 1
ATOM 2154 C C . LEU B 1 89 ? -4.891 18.375 -10.969 1 95.62 89 LEU B C 1
ATOM 2156 O O . LEU B 1 89 ? -3.719 18.688 -11.195 1 95.62 89 LEU B O 1
ATOM 2160 N N . ALA B 1 90 ? -5.863 19.25 -10.945 1 96.19 90 ALA B N 1
ATOM 2161 C CA . ALA B 1 90 ? -5.586 20.688 -11.031 1 96.19 90 ALA B CA 1
ATOM 2162 C C . ALA B 1 90 ? -4.758 21.156 -9.844 1 96.19 90 ALA B C 1
ATOM 2164 O O . ALA B 1 90 ? -4.898 20.641 -8.734 1 96.19 90 ALA B O 1
ATOM 2165 N N . GLU B 1 91 ? -3.992 22.094 -10.109 1 94.81 91 GLU B N 1
ATOM 2166 C CA . GLU B 1 91 ? -3.115 22.609 -9.062 1 94.81 91 GLU B CA 1
ATOM 2167 C C . GLU B 1 91 ? -3.912 23.047 -7.828 1 94.81 91 GLU B C 1
ATOM 2169 O O . GLU B 1 91 ? -3.463 22.859 -6.699 1 94.81 91 GLU B O 1
ATOM 2174 N N . LYS B 1 92 ? -5.086 23.594 -8.062 1 95.75 92 LYS B N 1
ATOM 2175 C CA . LYS B 1 92 ? -5.914 24.094 -6.965 1 95.75 92 LYS B CA 1
ATOM 2176 C C . LYS B 1 92 ? -6.297 22.969 -6.012 1 95.75 92 LYS B C 1
ATOM 2178 O O . LYS B 1 92 ? -6.551 23.203 -4.832 1 95.75 92 LYS B O 1
ATOM 2183 N N . GLU B 1 93 ? -6.324 21.734 -6.5 1 97.56 93 GLU B N 1
ATOM 2184 C CA . GLU B 1 93 ? -6.68 20.578 -5.699 1 97.56 93 GLU B CA 1
ATOM 2185 C C . GLU B 1 93 ? -5.539 20.172 -4.766 1 97.56 93 GLU B C 1
ATOM 2187 O O . GLU B 1 93 ? -5.727 19.359 -3.863 1 97.56 93 GLU B O 1
ATOM 2192 N N . LEU B 1 94 ? -4.371 20.797 -4.969 1 97.69 94 LEU B N 1
ATOM 2193 C CA . LEU B 1 94 ? -3.17 20.328 -4.289 1 97.69 94 LEU B CA 1
ATOM 2194 C C . LEU B 1 94 ? -2.473 21.484 -3.562 1 97.69 94 LEU B C 1
ATOM 2196 O O . LEU B 1 94 ? -1.495 21.266 -2.844 1 97.69 94 LEU B O 1
ATOM 2200 N N . GLN B 1 95 ? -2.979 22.688 -3.689 1 97.81 95 GLN B N 1
ATOM 2201 C CA . GLN B 1 95 ? -2.354 23.859 -3.08 1 97.81 95 GLN B CA 1
ATOM 2202 C C . GLN B 1 95 ? -2.469 23.812 -1.559 1 97.81 95 GLN B C 1
ATOM 2204 O O . GLN B 1 95 ? -3.5 23.422 -1.021 1 97.81 95 GLN B O 1
ATOM 2209 N N . LYS B 1 96 ? -1.396 24.266 -0.966 1 98.19 96 LYS B N 1
ATOM 2210 C CA . LYS B 1 96 ? -1.41 24.344 0.492 1 98.19 96 LYS B CA 1
ATOM 2211 C C . LYS B 1 96 ? -0.42 25.375 1.004 1 98.19 96 LYS B C 1
ATOM 2213 O O . LYS B 1 96 ? 0.387 25.906 0.236 1 98.19 96 LYS B O 1
ATOM 2218 N N . LEU B 1 97 ? -0.531 25.734 2.234 1 98.06 97 LEU B N 1
ATOM 2219 C CA . LEU B 1 97 ? 0.537 26.359 3.012 1 98.06 97 LEU B CA 1
ATOM 2220 C C . LEU B 1 97 ? 1.155 25.344 3.98 1 98.06 97 LEU B C 1
ATOM 2222 O O . LEU B 1 97 ? 0.456 24.484 4.52 1 98.06 97 LEU B O 1
ATOM 2226 N N . PHE B 1 98 ? 2.369 25.453 4.125 1 98.06 98 PHE B N 1
ATOM 2227 C CA . PHE B 1 98 ? 3.098 24.531 4.988 1 98.06 98 PHE B CA 1
ATOM 2228 C C . PHE B 1 98 ? 3.945 25.297 6 1 98.06 98 PHE B C 1
ATOM 2230 O O . PHE B 1 98 ? 4.656 26.234 5.641 1 98.06 98 PHE B O 1
ATOM 2237 N N . PHE B 1 99 ? 3.797 24.938 7.277 1 97.19 99 PHE B N 1
ATOM 2238 C CA . PHE B 1 99 ? 4.539 25.562 8.359 1 97.19 99 PHE B CA 1
ATOM 2239 C C . PHE B 1 99 ? 5.246 24.516 9.211 1 97.19 99 PHE B C 1
ATOM 2241 O O . PHE B 1 99 ? 4.758 23.406 9.359 1 97.19 99 PHE B O 1
ATOM 2248 N N . LYS B 1 100 ? 6.32 24.906 9.75 1 95.25 100 LYS B N 1
ATOM 2249 C CA . LYS B 1 100 ? 7.043 24.109 10.734 1 95.25 100 LYS B CA 1
ATOM 2250 C C . LYS B 1 100 ? 7.164 24.844 12.062 1 95.25 100 LYS B C 1
ATOM 2252 O O . LYS B 1 100 ? 7.398 26.047 12.086 1 95.25 100 LYS B O 1
ATOM 2257 N N . GLN B 1 101 ? 6.949 24.047 13.039 1 90.5 101 GLN B N 1
ATOM 2258 C CA . GLN B 1 101 ? 7.129 24.641 14.352 1 90.5 101 GLN B CA 1
ATOM 2259 C C . GLN B 1 101 ? 8.609 24.781 14.703 1 90.5 101 GLN B C 1
ATOM 2261 O O . GLN B 1 101 ? 9.383 23.828 14.539 1 90.5 101 GLN B O 1
ATOM 2266 N N . GLN B 1 102 ? 8.992 26.016 15.031 1 76.5 102 GLN B N 1
ATOM 2267 C CA . GLN B 1 102 ? 10.352 26.297 15.5 1 76.5 102 GLN B CA 1
ATOM 2268 C C . GLN B 1 102 ? 10.422 26.281 17.016 1 76.5 102 GLN B C 1
ATOM 2270 O O . GLN B 1 102 ? 9.938 27.203 17.688 1 76.5 102 GLN B O 1
ATOM 2275 N N . ILE B 1 103 ? 10.461 25.094 17.594 1 67.5 103 ILE B N 1
ATOM 2276 C CA . ILE B 1 103 ? 10.555 25.156 19.047 1 67.5 103 ILE B CA 1
ATOM 2277 C C . ILE B 1 103 ? 11.867 24.547 19.516 1 67.5 103 ILE B C 1
ATOM 2279 O O . ILE B 1 103 ? 12.391 23.625 18.891 1 67.5 103 ILE B O 1
ATOM 2283 N N . ASP B 1 104 ? 12.477 25.297 20.422 1 62.56 104 ASP B N 1
ATOM 2284 C CA . ASP B 1 104 ? 13.656 24.766 21.094 1 62.56 104 ASP B CA 1
ATOM 2285 C C . ASP B 1 104 ? 13.297 23.594 22 1 62.56 104 ASP B C 1
ATOM 2287 O O . ASP B 1 104 ? 12.508 23.734 22.938 1 62.56 104 ASP B O 1
ATOM 2291 N N . GLY B 1 105 ? 13.742 22.406 21.828 1 61.72 105 GLY B N 1
ATOM 2292 C CA . GLY B 1 105 ? 13.703 21.281 22.734 1 61.72 105 GLY B CA 1
ATOM 2293 C C . GLY B 1 105 ? 12.422 20.469 22.625 1 61.72 105 GLY B C 1
ATOM 2294 O O . GLY B 1 105 ? 12.289 19.422 23.281 1 61.72 105 GLY B O 1
ATOM 2295 N N . GLY B 1 106 ? 11.477 20.891 21.797 1 68.12 106 GLY B N 1
ATOM 2296 C CA . GLY B 1 106 ? 10.234 20.125 21.781 1 68.12 106 GLY B CA 1
ATOM 2297 C C . GLY B 1 106 ? 10.07 19.281 20.531 1 68.12 106 GLY B C 1
ATOM 2298 O O . GLY B 1 106 ? 10.969 19.234 19.688 1 68.12 106 GLY B O 1
ATOM 2299 N N . ARG B 1 107 ? 9.102 18.422 20.609 1 78.88 107 ARG B N 1
ATOM 2300 C CA . ARG B 1 107 ? 8.781 17.625 19.438 1 78.88 107 ARG B CA 1
ATOM 2301 C C . ARG B 1 107 ? 8.359 18.5 18.266 1 78.88 107 ARG B C 1
ATOM 2303 O O . ARG B 1 107 ? 7.559 19.422 18.422 1 78.88 107 ARG B O 1
ATOM 2310 N N . PRO B 1 108 ? 8.961 18.188 17.172 1 89.06 108 PRO B N 1
ATOM 2311 C CA . PRO B 1 108 ? 8.586 18.953 15.977 1 89.06 108 PRO B CA 1
ATOM 2312 C C . PRO B 1 108 ? 7.133 18.734 15.57 1 89.06 108 PRO B C 1
ATOM 2314 O O . PRO B 1 108 ? 6.566 17.672 15.836 1 89.06 108 PRO B O 1
ATOM 2317 N N . SER B 1 109 ? 6.551 19.75 15.055 1 95.12 109 SER B N 1
ATOM 2318 C CA . SER B 1 109 ? 5.188 19.719 14.531 1 95.12 109 SER B CA 1
ATOM 2319 C C . SER B 1 109 ? 5.105 20.391 13.172 1 95.12 109 SER B C 1
ATOM 2321 O O . SER B 1 109 ? 5.754 21.422 12.945 1 95.12 109 SER B O 1
ATOM 2323 N N . HIS B 1 110 ? 4.41 19.812 12.305 1 96.75 110 HIS B N 1
ATOM 2324 C CA . HIS B 1 110 ? 4.109 20.375 11 1 96.75 110 HIS B CA 1
ATOM 2325 C C . HIS B 1 110 ? 2.648 20.797 10.898 1 96.75 110 HIS B C 1
ATOM 2327 O O . HIS B 1 110 ? 1.761 20.078 11.383 1 96.75 110 HIS B O 1
ATOM 2333 N N . LEU B 1 111 ? 2.449 21.922 10.312 1 98.06 111 LEU B N 1
ATOM 2334 C CA . LEU B 1 111 ? 1.104 22.422 10.055 1 98.06 111 LEU B CA 1
ATOM 2335 C C . LEU B 1 111 ? 0.833 22.516 8.562 1 98.06 111 LEU B C 1
ATOM 2337 O O . LEU B 1 111 ? 1.524 23.25 7.848 1 98.06 111 LEU B O 1
ATOM 2341 N N . HIS B 1 112 ? -0.074 21.75 8.102 1 98.62 112 HIS B N 1
ATOM 2342 C CA . HIS B 1 112 ? -0.575 21.781 6.734 1 98.62 112 HIS B CA 1
ATOM 2343 C C . HIS B 1 112 ? -1.889 22.547 6.648 1 98.62 112 HIS B C 1
ATOM 2345 O O . HIS B 1 112 ? -2.873 22.188 7.293 1 98.62 112 HIS B O 1
ATOM 2351 N N . VAL B 1 113 ? -1.895 23.594 5.879 1 98.75 113 VAL B N 1
ATOM 2352 C CA . VAL B 1 113 ? -3.127 24.344 5.68 1 98.75 113 VAL B CA 1
ATOM 2353 C C . VAL B 1 113 ? -3.693 24.062 4.293 1 98.75 113 VAL B C 1
ATOM 2355 O O . VAL B 1 113 ? -3.004 24.234 3.285 1 98.75 113 VAL B O 1
ATOM 2358 N N . ARG B 1 114 ? -4.898 23.609 4.277 1 98.69 114 ARG B N 1
ATOM 2359 C CA . ARG B 1 114 ? -5.555 23.219 3.037 1 98.69 114 ARG B CA 1
ATOM 2360 C C . ARG B 1 114 ? -6.984 23.75 2.984 1 98.69 114 ARG B C 1
ATOM 2362 O O . ARG B 1 114 ? -7.566 24.078 4.016 1 98.69 114 ARG B O 1
ATOM 2369 N N . GLU B 1 115 ? -7.523 23.859 1.801 1 98.69 115 GLU B N 1
ATOM 2370 C CA . GLU B 1 115 ? -8.875 24.391 1.635 1 98.69 115 GLU B CA 1
ATOM 2371 C C . GLU B 1 115 ? -9.914 23.281 1.705 1 98.69 115 GLU B C 1
ATOM 2373 O O . GLU B 1 115 ? -9.711 22.203 1.168 1 98.69 115 GLU B O 1
ATOM 2378 N N . PHE B 1 116 ? -11.062 23.594 2.354 1 98.44 116 PHE B N 1
ATOM 2379 C CA . PHE B 1 116 ? -12.18 22.672 2.465 1 98.44 116 PHE B CA 1
ATOM 2380 C C . PHE B 1 116 ? -12.586 22.141 1.091 1 98.44 116 PHE B C 1
ATOM 2382 O O . PHE B 1 116 ? -12.711 22.922 0.139 1 98.44 116 PHE B O 1
ATOM 2389 N N . GLY B 1 117 ? -12.734 20.828 1.017 1 97.69 117 GLY B N 1
ATOM 2390 C CA . GLY B 1 117 ? -13.336 20.219 -0.166 1 97.69 117 GLY B CA 1
ATOM 2391 C C . GLY B 1 117 ? -12.312 19.812 -1.206 1 97.69 117 GLY B C 1
ATOM 2392 O O . GLY B 1 117 ? -12.617 19.031 -2.113 1 97.69 117 GLY B O 1
ATOM 2393 N N . ARG B 1 118 ? -11.102 20.312 -1.083 1 98.25 118 ARG B N 1
ATOM 2394 C CA . ARG B 1 118 ? -10.062 19.969 -2.051 1 98.25 118 ARG B CA 1
ATOM 2395 C C . ARG B 1 118 ? -9.562 18.547 -1.85 1 98.25 118 ARG B C 1
ATOM 2397 O O . ARG B 1 118 ? -9.758 17.953 -0.781 1 98.25 118 ARG B O 1
ATOM 2404 N N . PHE B 1 119 ? -8.961 18.016 -2.875 1 97.56 119 PHE B N 1
ATOM 2405 C CA . PHE B 1 119 ? -8.453 16.656 -2.854 1 97.56 119 PHE B CA 1
ATOM 2406 C C . PHE B 1 119 ? -7.477 16.453 -1.703 1 97.56 119 PHE B C 1
ATOM 2408 O O . PHE B 1 119 ? -7.605 15.508 -0.927 1 97.56 119 PHE B O 1
ATOM 2415 N N . ASN B 1 120 ? -6.527 17.391 -1.631 1 98.19 120 ASN B N 1
ATOM 2416 C CA . ASN B 1 120 ? -5.461 17.203 -0.652 1 98.19 120 ASN B CA 1
ATOM 2417 C C . ASN B 1 120 ? -5.961 17.453 0.771 1 98.19 120 ASN B C 1
ATOM 2419 O O . ASN B 1 120 ? -5.293 17.078 1.737 1 98.19 120 ASN B O 1
ATOM 2423 N N . GLN B 1 121 ? -7.105 18.094 0.939 1 98.56 121 GLN B N 1
ATOM 2424 C CA . GLN B 1 121 ? -7.711 18.25 2.258 1 98.56 121 GLN B CA 1
ATOM 2425 C C . GLN B 1 121 ? -8.391 16.969 2.711 1 98.56 121 GLN B C 1
ATOM 2427 O O . GLN B 1 121 ? -8.289 16.578 3.877 1 98.56 121 GLN B O 1
ATOM 2432 N N . LYS B 1 122 ? -9.039 16.312 1.85 1 97.88 122 LYS B N 1
ATOM 2433 C CA . LYS B 1 122 ? -9.773 15.094 2.172 1 97.88 122 LYS B CA 1
ATOM 2434 C C . LYS B 1 122 ? -8.82 13.914 2.316 1 97.88 122 LYS B C 1
ATOM 2436 O O . LYS B 1 122 ? -9.078 13 3.107 1 97.88 122 LYS B O 1
ATOM 2441 N N . TYR B 1 123 ? -7.777 13.969 1.626 1 97.06 123 TYR B N 1
ATOM 2442 C CA . TYR B 1 123 ? -6.832 12.875 1.433 1 97.06 123 TYR B CA 1
ATOM 2443 C C . TYR B 1 123 ? -6.273 12.391 2.768 1 97.06 123 TYR B C 1
ATOM 2445 O O . TYR B 1 123 ? -6.441 11.227 3.133 1 97.06 123 TYR B O 1
ATOM 2453 N N . PRO B 1 124 ? -5.613 13.211 3.598 1 98.12 124 PRO B N 1
ATOM 2454 C CA . PRO B 1 124 ? -5.043 12.719 4.852 1 98.12 124 PRO B CA 1
ATOM 2455 C C . PRO B 1 124 ? -6.109 12.312 5.867 1 98.12 124 PRO B C 1
ATOM 2457 O O . PRO B 1 124 ? -5.883 11.422 6.688 1 98.12 124 PRO B O 1
ATOM 2460 N N . LEU B 1 125 ? -7.281 12.961 5.816 1 98.44 125 LEU B N 1
ATOM 246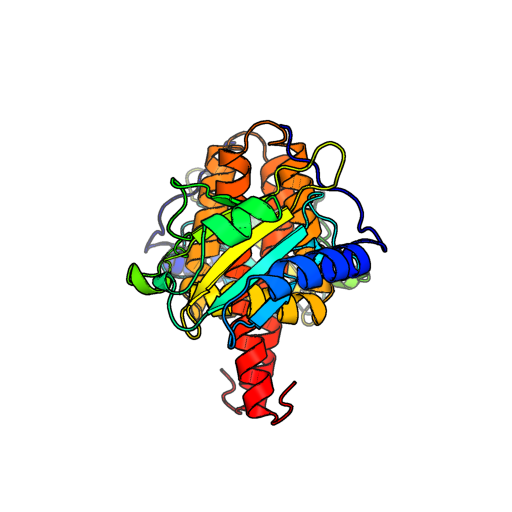1 C CA . LEU B 1 125 ? -8.344 12.656 6.762 1 98.44 125 LEU B CA 1
ATOM 2462 C C . LEU B 1 125 ? -8.945 11.281 6.477 1 98.44 125 LEU B C 1
ATOM 2464 O O . LEU B 1 125 ? -9.156 10.492 7.398 1 98.44 125 LEU B O 1
ATOM 2468 N N . LEU B 1 126 ? -9.211 11.023 5.223 1 97.94 126 LEU B N 1
ATOM 2469 C CA . LEU B 1 126 ? -9.773 9.742 4.832 1 97.94 126 LEU B CA 1
ATOM 2470 C C . LEU B 1 126 ? -8.789 8.609 5.117 1 97.94 126 LEU B C 1
ATOM 2472 O O . LEU B 1 126 ? -9.18 7.555 5.629 1 97.94 126 LEU B O 1
ATOM 2476 N N . CYS B 1 127 ? -7.516 8.828 4.824 1 98.12 127 CYS B N 1
ATOM 2477 C CA . CYS B 1 127 ? -6.496 7.816 5.086 1 98.12 127 CYS B CA 1
ATOM 2478 C C . CYS B 1 127 ? -6.363 7.551 6.578 1 98.12 127 CYS B C 1
ATOM 2480 O O . CYS B 1 127 ? -6.266 6.398 7.004 1 98.12 127 CYS B O 1
ATOM 2482 N N . ARG B 1 128 ? -6.312 8.602 7.355 1 98.38 128 ARG B N 1
ATOM 2483 C CA . ARG B 1 128 ? -6.25 8.477 8.805 1 98.38 128 ARG B CA 1
ATOM 2484 C C . ARG B 1 128 ? -7.391 7.609 9.328 1 98.38 128 ARG B C 1
ATOM 2486 O O . ARG B 1 128 ? -7.164 6.652 10.07 1 98.38 128 ARG B O 1
ATOM 2493 N N . ASP B 1 129 ? -8.617 7.965 8.969 1 98.12 129 ASP B N 1
ATOM 2494 C CA . ASP B 1 129 ? -9.789 7.262 9.469 1 98.12 129 ASP B CA 1
ATOM 2495 C C . ASP B 1 129 ? -9.789 5.801 9.023 1 98.12 129 ASP B C 1
ATOM 2497 O O . ASP B 1 129 ? -10.18 4.914 9.789 1 98.12 129 ASP B O 1
ATOM 2501 N N . TYR B 1 130 ? -9.375 5.578 7.797 1 98.44 130 TYR B N 1
ATOM 2502 C CA . TYR B 1 130 ? -9.242 4.219 7.281 1 98.44 130 TYR B CA 1
ATOM 2503 C C . TYR B 1 130 ? -8.227 3.424 8.094 1 98.44 130 TYR B C 1
ATOM 2505 O O . TYR B 1 130 ? -8.508 2.309 8.539 1 98.44 130 TYR B O 1
ATOM 2513 N N . LEU B 1 131 ? -7.031 3.977 8.336 1 98.31 131 LEU B N 1
ATOM 2514 C CA . LEU B 1 131 ? -5.98 3.281 9.07 1 98.31 131 LEU B CA 1
ATOM 2515 C C . LEU B 1 131 ? -6.398 3.043 10.516 1 98.31 131 LEU B C 1
ATOM 2517 O O . LEU B 1 131 ? -6.023 2.031 11.117 1 98.31 131 LEU B O 1
ATOM 2521 N N . ARG B 1 132 ? -7.184 3.947 11.07 1 97.88 132 ARG B N 1
ATOM 2522 C CA . ARG B 1 132 ? -7.664 3.805 12.445 1 97.88 132 ARG B CA 1
ATOM 2523 C C . ARG B 1 132 ? -8.602 2.607 12.57 1 97.88 132 ARG B C 1
ATOM 2525 O O . ARG B 1 132 ? -8.688 1.992 13.633 1 97.88 132 ARG B O 1
ATOM 2532 N N . THR B 1 133 ? -9.258 2.238 11.453 1 96.62 133 THR B N 1
ATOM 2533 C CA . THR B 1 133 ? -10.266 1.188 11.516 1 96.62 133 THR B CA 1
ATOM 2534 C C . THR B 1 133 ? -9.766 -0.087 10.852 1 96.62 133 THR B C 1
ATOM 2536 O O . THR B 1 133 ? -10.461 -1.104 10.836 1 96.62 133 THR B O 1
ATOM 2539 N N . HIS B 1 134 ? -8.664 -0.09 10.336 1 97.06 134 HIS B N 1
ATOM 2540 C CA . HIS B 1 134 ? -8.07 -1.233 9.648 1 97.06 134 HIS B CA 1
ATOM 2541 C C . HIS B 1 134 ? -6.688 -1.555 10.195 1 97.06 134 HIS B C 1
ATOM 2543 O O . HIS B 1 134 ? -5.676 -1.229 9.578 1 97.06 134 HIS B O 1
ATOM 2549 N N . PRO B 1 135 ? -6.633 -2.285 11.25 1 96.38 135 PRO B N 1
ATOM 2550 C CA . PRO B 1 135 ? -5.359 -2.529 11.93 1 96.38 135 PRO B CA 1
ATOM 2551 C C . PRO B 1 135 ? -4.355 -3.283 11.055 1 96.38 135 PRO B C 1
ATOM 2553 O O . PRO B 1 135 ? -3.145 -3.084 11.188 1 96.38 135 PRO B O 1
ATOM 2556 N N . HIS B 1 136 ? -4.836 -4.129 10.148 1 96.12 136 HIS B N 1
ATOM 2557 C CA . HIS B 1 136 ? -3.916 -4.855 9.281 1 96.12 136 HIS B CA 1
ATOM 2558 C C . HIS B 1 136 ? -3.279 -3.926 8.25 1 96.12 136 HIS B C 1
ATOM 2560 O O . HIS B 1 136 ? -2.104 -4.078 7.914 1 96.12 136 HIS B O 1
ATOM 2566 N N . ALA B 1 137 ? -4.066 -2.963 7.73 1 97.44 137 ALA B N 1
ATOM 2567 C CA . ALA B 1 137 ? -3.498 -1.951 6.848 1 97.44 137 ALA B CA 1
ATOM 2568 C C . ALA B 1 137 ? -2.475 -1.092 7.582 1 97.44 137 ALA B C 1
ATOM 2570 O O . ALA B 1 137 ? -1.4 -0.801 7.051 1 97.44 137 ALA B O 1
ATOM 2571 N N . ALA B 1 138 ? -2.822 -0.76 8.82 1 97.75 138 ALA B N 1
ATOM 2572 C CA . ALA B 1 138 ? -1.914 0.044 9.633 1 97.75 138 ALA B CA 1
ATOM 2573 C C . ALA B 1 138 ? -0.607 -0.699 9.891 1 97.75 138 ALA B C 1
ATOM 2575 O O . ALA B 1 138 ? 0.473 -0.109 9.828 1 97.75 138 ALA B O 1
ATOM 2576 N N . ALA B 1 139 ? -0.7 -1.945 10.141 1 96.69 139 ALA B N 1
ATOM 2577 C CA . ALA B 1 139 ? 0.482 -2.762 10.414 1 96.69 139 ALA B CA 1
ATOM 2578 C C . ALA B 1 139 ? 1.362 -2.877 9.172 1 96.69 139 ALA B C 1
ATOM 2580 O O . ALA B 1 139 ? 2.59 -2.793 9.266 1 96.69 139 ALA B O 1
ATOM 2581 N N . ALA B 1 140 ? 0.73 -3.104 8.055 1 97.25 140 ALA B N 1
ATOM 2582 C CA . ALA B 1 140 ? 1.479 -3.166 6.805 1 97.25 140 ALA B CA 1
ATOM 2583 C C . ALA B 1 140 ? 2.197 -1.848 6.527 1 97.25 140 ALA B C 1
ATOM 2585 O O . ALA B 1 140 ? 3.375 -1.839 6.164 1 97.25 140 ALA B O 1
ATOM 2586 N N . TYR B 1 141 ? 1.461 -0.771 6.734 1 97.88 141 TYR B N 1
ATOM 2587 C CA . TYR B 1 141 ? 2.027 0.557 6.527 1 97.88 141 TYR B CA 1
ATOM 2588 C C . TYR B 1 141 ? 3.215 0.792 7.453 1 97.88 141 TYR B C 1
ATOM 2590 O O . TYR B 1 141 ? 4.254 1.296 7.023 1 97.88 141 TYR B O 1
ATOM 2598 N N . ALA B 1 142 ? 3.109 0.371 8.688 1 97.19 142 ALA B N 1
ATOM 2599 C CA . ALA B 1 142 ? 4.188 0.5 9.664 1 97.19 142 ALA B CA 1
ATOM 2600 C C . ALA B 1 142 ? 5.426 -0.27 9.219 1 97.19 142 ALA B C 1
ATOM 2602 O O . ALA B 1 142 ? 6.539 0.26 9.25 1 97.19 142 ALA B O 1
ATOM 2603 N N . GLU B 1 143 ? 5.199 -1.444 8.781 1 96.69 143 GLU B N 1
ATOM 2604 C CA . GLU B 1 143 ? 6.316 -2.285 8.352 1 96.69 143 GLU B CA 1
ATOM 2605 C C . GLU B 1 143 ? 7.047 -1.671 7.164 1 96.69 143 GLU B C 1
ATOM 2607 O O . GLU B 1 143 ? 8.281 -1.69 7.105 1 96.69 143 GLU B O 1
ATOM 2612 N N . ILE B 1 144 ? 6.309 -1.101 6.242 1 97 144 ILE B N 1
ATOM 2613 C CA . ILE B 1 144 ? 6.906 -0.457 5.078 1 97 144 ILE B CA 1
ATOM 2614 C C . ILE B 1 144 ? 7.793 0.703 5.523 1 97 144 ILE B C 1
ATOM 2616 O O . ILE B 1 144 ? 8.945 0.803 5.113 1 97 144 ILE B O 1
ATOM 2620 N N . LYS B 1 145 ? 7.254 1.551 6.398 1 96.81 145 LYS B N 1
ATOM 2621 C CA . LYS B 1 145 ? 8.008 2.707 6.875 1 96.81 145 LYS B CA 1
ATOM 2622 C C . LYS B 1 145 ? 9.281 2.275 7.598 1 96.81 145 LYS B C 1
ATOM 2624 O O . LYS B 1 145 ? 10.344 2.873 7.41 1 96.81 145 LYS B O 1
ATOM 2629 N N . ILE B 1 146 ? 9.18 1.218 8.398 1 95.94 146 ILE B N 1
ATOM 2630 C CA . ILE B 1 146 ? 10.312 0.718 9.172 1 95.94 146 ILE B CA 1
ATOM 2631 C C . ILE B 1 146 ? 11.398 0.206 8.219 1 95.94 146 ILE B C 1
ATOM 2633 O O . ILE B 1 146 ? 12.57 0.541 8.375 1 95.94 146 ILE B O 1
ATOM 2637 N N . GLN B 1 147 ? 10.992 -0.53 7.227 1 95.81 147 GLN B N 1
ATOM 2638 C CA . GLN B 1 147 ? 11.953 -1.078 6.273 1 95.81 147 GLN B CA 1
ATOM 2639 C C . GLN B 1 147 ? 12.602 0.029 5.445 1 95.81 147 GLN B C 1
ATOM 2641 O O . GLN B 1 147 ? 13.797 -0.018 5.164 1 95.81 147 GLN B O 1
ATOM 2646 N N . LEU B 1 148 ? 11.844 1.027 5.027 1 95.19 148 LEU B N 1
ATOM 2647 C CA . LEU B 1 148 ? 12.375 2.152 4.266 1 95.19 148 LEU B CA 1
ATOM 2648 C C . LEU B 1 148 ? 13.359 2.961 5.098 1 95.19 148 LEU B C 1
ATOM 2650 O O . LEU B 1 148 ? 14.438 3.324 4.617 1 95.19 148 LEU B O 1
ATOM 2654 N N . ALA B 1 149 ? 12.992 3.195 6.344 1 94.31 149 ALA B N 1
ATOM 2655 C CA . ALA B 1 149 ? 13.859 3.984 7.219 1 94.31 149 ALA B CA 1
ATOM 2656 C C . ALA B 1 149 ? 15.18 3.27 7.473 1 94.31 149 ALA B C 1
ATOM 2658 O O . ALA B 1 149 ? 16.234 3.91 7.562 1 94.31 149 ALA B O 1
ATOM 2659 N N . LYS B 1 150 ? 15.117 1.952 7.617 1 93 150 LYS B N 1
ATOM 2660 C CA . LYS B 1 150 ? 16.312 1.136 7.824 1 93 150 LYS B CA 1
ATOM 2661 C C . LYS B 1 150 ? 17.281 1.27 6.656 1 93 150 LYS B C 1
ATOM 2663 O O . LYS B 1 150 ? 18.5 1.263 6.848 1 93 150 LYS B O 1
ATOM 2668 N N . ARG B 1 151 ? 16.797 1.522 5.465 1 91.5 151 ARG B N 1
ATOM 2669 C CA . ARG B 1 151 ? 17.609 1.47 4.254 1 91.5 151 ARG B CA 1
ATOM 2670 C C . ARG B 1 151 ? 17.938 2.873 3.754 1 91.5 151 ARG B C 1
ATOM 2672 O O . ARG B 1 151 ? 18.953 3.076 3.08 1 91.5 151 ARG B O 1
ATOM 2679 N N . PHE B 1 152 ? 17.047 3.818 4.062 1 91.44 152 PHE B N 1
ATOM 2680 C CA . PHE B 1 152 ? 17.219 5.172 3.547 1 91.44 152 PHE B CA 1
ATOM 2681 C C . PHE B 1 152 ? 17.297 6.18 4.688 1 91.44 152 PHE B C 1
ATOM 2683 O O . PHE B 1 152 ? 16.781 7.293 4.582 1 91.44 152 PHE B O 1
ATOM 2690 N N . ALA B 1 153 ? 17.891 5.824 5.754 1 88.56 153 ALA B N 1
ATOM 2691 C CA . ALA B 1 153 ? 17.969 6.656 6.957 1 88.56 153 ALA B CA 1
ATOM 2692 C C . ALA B 1 153 ? 18.453 8.062 6.625 1 88.56 153 ALA B C 1
ATOM 2694 O O . ALA B 1 153 ? 17.969 9.047 7.184 1 88.56 153 ALA B O 1
ATOM 2695 N N . ASP B 1 154 ? 19.312 8.172 5.641 1 90.62 154 ASP B N 1
ATOM 2696 C CA . ASP B 1 154 ? 19.922 9.469 5.352 1 90.62 154 ASP B CA 1
ATOM 2697 C C . ASP B 1 154 ? 19.594 9.93 3.934 1 90.62 154 ASP B C 1
ATOM 2699 O O . ASP B 1 154 ? 20.266 10.797 3.381 1 90.62 154 ASP B O 1
ATOM 2703 N N . ASP B 1 155 ? 18.719 9.305 3.365 1 91.94 155 ASP B N 1
ATOM 2704 C CA . ASP B 1 155 ? 18.266 9.633 2.014 1 91.94 155 ASP B CA 1
ATOM 2705 C C . ASP B 1 155 ? 16.766 9.914 1.979 1 91.94 155 ASP B C 1
ATOM 2707 O O . ASP B 1 155 ? 15.984 9.062 1.573 1 91.94 155 ASP B O 1
ATOM 2711 N N . VAL B 1 156 ? 16.469 11.141 2.238 1 89.44 156 VAL B N 1
ATOM 2712 C CA . VAL B 1 156 ? 15.086 11.594 2.42 1 89.44 156 VAL B CA 1
ATOM 2713 C C . VAL B 1 156 ? 14.32 11.453 1.105 1 89.44 156 VAL B C 1
ATOM 2715 O O . VAL B 1 156 ? 13.188 10.977 1.091 1 89.44 156 VAL B O 1
ATOM 2718 N N . ASP B 1 157 ? 14.945 11.773 0.083 1 90.5 157 ASP B N 1
ATOM 2719 C CA . ASP B 1 157 ? 14.289 11.742 -1.218 1 90.5 157 ASP B CA 1
ATOM 2720 C C . ASP B 1 157 ? 13.875 10.32 -1.59 1 90.5 157 ASP B C 1
ATOM 2722 O O . ASP B 1 157 ? 12.727 10.086 -1.987 1 90.5 157 ASP B O 1
ATOM 2726 N N . SER B 1 158 ? 14.781 9.406 -1.397 1 91.38 158 SER B N 1
ATOM 2727 C CA . SER B 1 158 ? 14.484 8.016 -1.729 1 91.38 158 SER B CA 1
ATOM 2728 C C . SER B 1 158 ? 13.375 7.465 -0.836 1 91.38 158 SER B C 1
ATOM 2730 O O . SER B 1 158 ? 12.523 6.703 -1.298 1 91.38 158 SER B O 1
ATOM 2732 N N . TYR B 1 159 ? 13.422 7.844 0.402 1 93.69 159 TYR B N 1
ATOM 2733 C CA . TYR B 1 159 ? 12.383 7.422 1.332 1 93.69 159 TYR B CA 1
ATOM 2734 C C . TYR B 1 159 ? 11.008 7.848 0.836 1 93.69 159 TYR B C 1
ATOM 2736 O O . TYR B 1 159 ? 10.102 7.016 0.709 1 93.69 159 TYR B O 1
ATOM 2744 N N . TYR B 1 160 ? 10.883 9.023 0.427 1 92.06 160 TYR B N 1
ATOM 2745 C CA . TYR B 1 160 ? 9.57 9.547 0.079 1 92.06 160 TYR B CA 1
ATOM 2746 C C . TYR B 1 160 ? 9.172 9.133 -1.332 1 92.06 160 TYR B C 1
ATOM 2748 O O . TYR B 1 160 ? 7.984 9 -1.635 1 92.06 160 TYR B O 1
ATOM 2756 N N . ASP B 1 161 ? 10.133 8.898 -2.184 1 92.75 161 ASP B N 1
ATOM 2757 C CA . ASP B 1 161 ? 9.844 8.414 -3.527 1 92.75 161 ASP B CA 1
ATOM 2758 C C . ASP B 1 161 ? 9.047 7.109 -3.48 1 92.75 161 ASP B C 1
ATOM 2760 O O . ASP B 1 161 ? 8.211 6.852 -4.355 1 92.75 161 ASP B O 1
ATOM 2764 N N . VAL B 1 162 ? 9.273 6.391 -2.406 1 93.94 162 VAL B N 1
ATOM 2765 C CA . VAL B 1 162 ? 8.57 5.121 -2.26 1 93.94 162 VAL B CA 1
ATOM 2766 C C . VAL B 1 162 ? 7.352 5.309 -1.355 1 93.94 162 VAL B C 1
ATOM 2768 O O . VAL B 1 162 ? 6.262 4.824 -1.665 1 93.94 162 VAL B O 1
ATOM 2771 N N . LYS B 1 163 ? 7.547 6.035 -0.348 1 94.88 163 LYS B N 1
ATOM 2772 C CA . LYS B 1 163 ? 6.5 6.152 0.662 1 94.88 163 LYS B CA 1
ATOM 2773 C C . LYS B 1 163 ? 5.27 6.859 0.099 1 94.88 163 LYS B C 1
ATOM 2775 O O . LYS B 1 163 ? 4.137 6.516 0.446 1 94.88 163 LYS B O 1
ATOM 2780 N N . ASP B 1 164 ? 5.457 7.84 -0.736 1 94.19 164 ASP B N 1
ATOM 2781 C CA . ASP B 1 164 ? 4.336 8.648 -1.2 1 94.19 164 ASP B CA 1
ATOM 2782 C C . ASP B 1 164 ? 3.346 7.816 -2.006 1 94.19 164 ASP B C 1
ATOM 2784 O O . ASP B 1 164 ? 2.15 7.793 -1.702 1 94.19 164 ASP B O 1
ATOM 2788 N N . PRO B 1 165 ? 3.801 7.031 -2.934 1 95.25 165 PRO B N 1
ATOM 2789 C CA . PRO B 1 165 ? 2.826 6.191 -3.637 1 95.25 165 PRO B CA 1
ATOM 2790 C C . PRO B 1 165 ? 2.223 5.113 -2.742 1 95.25 165 PRO B C 1
ATOM 2792 O O . PRO B 1 165 ? 1.125 4.621 -3.016 1 95.25 165 PRO B O 1
ATOM 2795 N N . VAL B 1 166 ? 2.889 4.703 -1.688 1 96.69 166 VAL B N 1
ATOM 2796 C CA . VAL B 1 166 ? 2.307 3.785 -0.714 1 96.69 166 VAL B CA 1
ATOM 2797 C C . VAL B 1 166 ? 1.042 4.398 -0.117 1 96.69 166 VAL B C 1
ATOM 2799 O O . VAL B 1 166 ? 0.02 3.725 0.02 1 96.69 166 VAL B O 1
ATOM 2802 N N . PHE B 1 167 ? 1.167 5.668 0.173 1 95.75 167 PHE B N 1
ATOM 2803 C CA . PHE B 1 167 ? 0.018 6.359 0.751 1 95.75 167 PHE B CA 1
ATOM 2804 C C . PHE B 1 167 ? -1.127 6.434 -0.251 1 95.75 167 PHE B C 1
ATOM 2806 O O . PHE B 1 167 ? -2.299 6.395 0.133 1 95.75 167 PHE B O 1
ATOM 2813 N N . ASP B 1 168 ? -0.823 6.504 -1.525 1 96.88 168 ASP B N 1
ATOM 2814 C CA . ASP B 1 168 ? -1.843 6.488 -2.57 1 96.88 168 ASP B CA 1
ATOM 2815 C C . ASP B 1 168 ? -2.578 5.152 -2.6 1 96.88 168 ASP B C 1
ATOM 2817 O O . ASP B 1 168 ? -3.777 5.102 -2.877 1 96.88 168 ASP B O 1
ATOM 2821 N N . LEU B 1 169 ? -1.872 4.078 -2.357 1 97.31 169 LEU B N 1
ATOM 2822 C CA . LEU B 1 169 ? -2.523 2.779 -2.242 1 97.31 169 LEU B CA 1
ATOM 2823 C C . LEU B 1 169 ? -3.504 2.766 -1.075 1 97.31 169 LEU B C 1
ATOM 2825 O O . LEU B 1 169 ? -4.609 2.23 -1.195 1 97.31 169 LEU B O 1
ATOM 2829 N N . ILE B 1 170 ? -3.068 3.303 0.036 1 97.81 170 ILE B N 1
ATOM 2830 C CA . ILE B 1 170 ? -3.934 3.395 1.208 1 97.81 170 ILE B CA 1
ATOM 2831 C 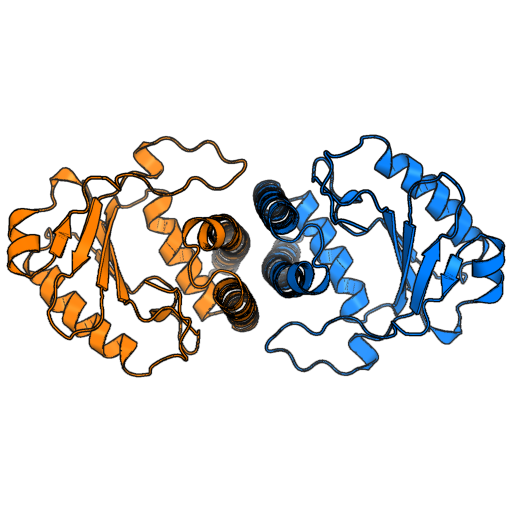C . ILE B 1 170 ? -5.195 4.176 0.858 1 97.81 170 ILE B C 1
ATOM 2833 O O . ILE B 1 170 ? -6.305 3.773 1.223 1 97.81 170 ILE B O 1
ATOM 2837 N N . MET B 1 171 ? -5.012 5.23 0.114 1 97.44 171 MET B N 1
ATOM 2838 C CA . MET B 1 171 ? -6.137 6.082 -0.269 1 97.44 171 MET B CA 1
ATOM 2839 C C . MET B 1 171 ? -7.148 5.305 -1.103 1 97.44 171 MET B C 1
ATOM 2841 O O . MET B 1 171 ? -8.359 5.473 -0.931 1 97.44 171 MET B O 1
ATOM 2845 N N . GLU B 1 172 ? -6.699 4.5 -2.008 1 97.38 172 GLU B N 1
ATOM 2846 C CA . GLU B 1 172 ? -7.605 3.729 -2.854 1 97.38 172 GLU B CA 1
ATOM 2847 C C . GLU B 1 172 ? -8.43 2.744 -2.027 1 97.38 172 GLU B C 1
ATOM 2849 O O . GLU B 1 172 ? -9.625 2.562 -2.273 1 97.38 172 GLU B O 1
ATOM 2854 N N . GLY B 1 173 ? -7.793 2.098 -1.073 1 97.5 173 GLY B N 1
ATOM 2855 C CA . GLY B 1 173 ? -8.547 1.271 -0.14 1 97.5 173 GLY B CA 1
ATOM 2856 C C . GLY B 1 173 ? -9.539 2.062 0.687 1 97.5 173 GLY B C 1
ATOM 2857 O O . GLY B 1 173 ? -10.664 1.614 0.905 1 97.5 173 GLY B O 1
ATOM 2858 N N . ALA B 1 174 ? -9.117 3.23 1.159 1 97.81 174 ALA B N 1
ATOM 2859 C CA . ALA B 1 174 ? -9.961 4.102 1.977 1 97.81 174 ALA B CA 1
ATOM 2860 C C . ALA B 1 174 ? -11.203 4.531 1.213 1 97.81 174 ALA B C 1
ATOM 2862 O O . ALA B 1 174 ? -12.289 4.641 1.792 1 97.81 174 ALA B O 1
ATOM 2863 N N . LYS B 1 175 ? -11.039 4.801 -0.059 1 97 175 LYS B N 1
ATOM 2864 C CA . LYS B 1 175 ? -12.172 5.176 -0.896 1 97 175 LYS B CA 1
ATOM 2865 C C . LYS B 1 175 ? -13.211 4.062 -0.945 1 97 175 LYS B C 1
ATOM 2867 O O . LYS B 1 175 ? -14.414 4.324 -0.852 1 97 175 LYS B O 1
ATOM 2872 N N . GLU B 1 176 ? -12.766 2.854 -1.127 1 96.31 176 GLU B N 1
ATOM 2873 C CA . GLU B 1 176 ? -13.68 1.714 -1.126 1 96.31 176 GLU B CA 1
ATOM 2874 C C . GLU B 1 176 ? -14.398 1.588 0.211 1 96.31 176 GLU B C 1
ATOM 2876 O O . GLU B 1 176 ? -15.594 1.292 0.25 1 96.31 176 GLU B O 1
ATOM 2881 N N . TRP B 1 177 ? -13.641 1.771 1.262 1 96.25 177 TRP B N 1
ATOM 2882 C CA . TRP B 1 177 ? -14.203 1.722 2.607 1 96.25 177 TRP B CA 1
ATOM 2883 C C . TRP B 1 177 ? -15.289 2.775 2.783 1 96.25 177 TRP B C 1
ATOM 2885 O O . TRP B 1 177 ? -16.375 2.48 3.293 1 96.25 177 TRP B O 1
ATOM 2895 N N . GLU B 1 178 ? -14.992 3.973 2.377 1 95.75 178 GLU B N 1
ATOM 2896 C CA . GLU B 1 178 ? -15.953 5.066 2.479 1 95.75 178 GLU B CA 1
ATOM 2897 C C . GLU B 1 178 ? -17.219 4.758 1.685 1 95.75 178 GLU B C 1
ATOM 2899 O O . GLU B 1 178 ? -18.328 4.992 2.164 1 95.75 178 GLU B O 1
ATOM 2904 N N . LEU B 1 179 ? -17.016 4.273 0.454 1 94 179 LEU B N 1
ATOM 2905 C CA . LEU B 1 179 ? -18.156 3.922 -0.399 1 94 179 LEU B CA 1
ATOM 2906 C C . LEU B 1 179 ? -19.016 2.852 0.257 1 94 179 LEU B C 1
ATOM 2908 O O . LEU B 1 179 ? -20.25 2.922 0.202 1 94 179 LEU B O 1
ATOM 2912 N N . ARG B 1 180 ? -18.375 1.931 0.837 1 92.88 180 ARG B N 1
ATOM 2913 C CA . ARG B 1 180 ? -19.109 0.863 1.506 1 92.88 180 ARG B CA 1
ATOM 2914 C C . ARG B 1 180 ? -19.922 1.405 2.686 1 92.88 180 ARG B C 1
ATOM 2916 O O . ARG B 1 180 ? -21.062 0.998 2.906 1 92.88 180 ARG B O 1
ATOM 2923 N N . GLN B 1 181 ? -19.266 2.279 3.48 1 91.81 181 GLN B N 1
ATOM 2924 C CA . GLN B 1 181 ? -19.953 2.881 4.625 1 91.81 181 GLN B CA 1
ATOM 2925 C C . GLN B 1 181 ? -21.188 3.643 4.188 1 91.81 181 GLN B C 1
ATOM 2927 O O . GLN B 1 181 ? -22.203 3.631 4.887 1 91.81 181 GLN B O 1
ATOM 2932 N N . LYS B 1 182 ? -21.141 4.309 3.07 1 89.88 182 LYS B N 1
ATOM 2933 C CA . LYS B 1 182 ? -22.266 5.074 2.553 1 89.88 182 LYS B CA 1
ATOM 2934 C C . LYS B 1 182 ? -23.406 4.152 2.107 1 89.88 182 LYS B C 1
ATOM 2936 O O . LYS B 1 182 ? -24.578 4.5 2.229 1 89.88 182 LYS B O 1
ATOM 2941 N N . GLN B 1 183 ? -23.062 3.029 1.628 1 86.94 183 GLN B N 1
ATOM 2942 C CA . GLN B 1 183 ? -24.062 2.059 1.179 1 86.94 183 GLN B CA 1
ATOM 2943 C C . GLN B 1 183 ? -24.75 1.392 2.363 1 86.94 183 GLN B C 1
ATOM 2945 O O . GLN B 1 183 ? -25.922 1.013 2.273 1 86.94 183 GLN B O 1
ATOM 2950 N N . THR B 1 184 ? -24.047 1.175 3.414 1 80.19 184 THR B N 1
ATOM 2951 C CA . THR B 1 184 ? -24.625 0.502 4.574 1 80.19 184 THR B CA 1
ATOM 2952 C C . THR B 1 184 ? -25.312 1.505 5.496 1 80.19 184 THR B C 1
ATOM 2954 O O . THR B 1 184 ? -26.031 1.118 6.406 1 80.19 184 THR B O 1
ATOM 2957 N N . GLY B 1 185 ? -25.344 2.77 5.184 1 68.94 185 GLY B N 1
ATOM 2958 C CA . GLY B 1 185 ? -25.953 3.789 6.02 1 68.94 185 GLY B CA 1
ATOM 2959 C C . GLY B 1 185 ? -25.188 4.047 7.305 1 68.94 185 GLY B C 1
ATOM 2960 O O . GLY B 1 185 ? -25.734 4.59 8.266 1 68.94 185 GLY B O 1
ATOM 2961 N N . THR B 1 186 ? -24.094 3.393 7.539 1 55.34 186 THR B N 1
ATOM 2962 C CA . THR B 1 186 ? -23.359 3.553 8.789 1 55.34 186 THR B CA 1
ATOM 2963 C C . THR B 1 186 ? -22.469 4.789 8.742 1 55.34 186 THR B C 1
ATOM 2965 O O . THR B 1 186 ? -21.438 4.789 8.078 1 55.34 186 THR B O 1
ATOM 2968 N N . SER B 1 187 ? -22.969 5.863 8.461 1 47.38 187 SER B N 1
ATOM 2969 C CA . SER B 1 187 ? -22.25 7.125 8.531 1 47.38 187 SER B CA 1
ATOM 2970 C C . SER B 1 187 ? -21.438 7.234 9.82 1 47.38 187 SER B C 1
ATOM 2972 O O . SER B 1 187 ? -22 7.09 10.914 1 47.38 187 SER B O 1
ATOM 2974 N N . THR B 1 188 ? -20.031 7.062 9.727 1 36.25 188 THR B N 1
ATOM 2975 C CA . THR B 1 188 ? -19.297 7.355 10.953 1 36.25 188 THR B CA 1
ATOM 2976 C C . THR B 1 188 ? -19.391 8.836 11.297 1 36.25 188 THR B C 1
ATOM 2978 O O . THR B 1 188 ? -19.438 9.688 10.406 1 36.25 188 THR B O 1
#

Organism: Yarrowia lipolytica (strain CLIB 122 / E 150) (NCBI:txid284591)

Solvent-accessible surface area (backbone atoms only — not comparable to full-atom values): 20018 Å² total; per-residue (Å²): 130,66,50,56,67,36,76,56,59,90,56,44,64,60,54,46,53,54,51,47,55,60,50,56,76,55,47,53,92,81,47,45,78,42,76,26,60,49,55,54,28,85,84,29,44,21,52,80,45,49,35,32,34,38,33,26,89,48,76,84,64,57,48,63,68,52,41,40,76,75,31,31,42,73,42,84,86,45,44,60,57,89,75,56,51,88,58,88,76,58,65,80,37,26,43,37,48,32,28,37,46,68,60,88,92,55,79,45,34,38,40,39,36,28,32,67,89,26,57,60,44,48,46,53,54,46,35,40,56,38,39,62,72,29,62,53,39,35,35,14,52,32,48,32,53,47,48,40,26,74,74,27,27,80,34,66,66,64,36,45,60,35,49,52,34,52,51,43,35,47,40,50,21,27,51,33,42,52,52,37,30,63,71,68,66,54,75,129,130,66,50,56,66,37,75,55,60,90,56,45,64,59,53,47,53,55,51,48,54,60,50,56,74,56,47,52,92,81,46,45,78,44,75,27,60,48,56,56,26,85,84,29,45,21,51,79,44,48,35,33,35,39,33,27,89,48,76,84,64,58,48,63,68,52,41,39,77,75,32,32,44,74,42,84,86,47,43,60,56,88,73,56,52,87,58,89,75,59,66,80,38,26,44,37,47,34,27,38,45,68,58,89,93,55,76,43,35,37,40,38,36,27,34,68,87,27,55,60,45,48,46,51,54,46,35,43,56,38,39,62,73,29,62,53,40,36,35,14,52,33,49,31,52,47,47,41,28,74,73,26,28,80,33,66,65,65,36,45,60,35,49,52,32,51,51,42,35,46,39,52,20,26,52,33,43,51,53,36,31,62,73,70,65,55,74,130

Radius of gyration: 23.28 Å; Cα contacts (8 Å, |Δi|>4): 663; chains: 2; bounding box: 47×72×50 Å